Protein AF-A0A7C3DLP9-F1 (afdb_monomer_lite)

pLDDT: mean 93.8, std 6.19, range [64.06, 98.56]

Structure (mmCIF, N/CA/C/O backbone):
data_AF-A0A7C3DLP9-F1
#
_entry.id   AF-A0A7C3DLP9-F1
#
loop_
_atom_site.group_PDB
_atom_site.id
_atom_site.type_symbol
_atom_site.label_atom_id
_atom_site.label_alt_id
_atom_site.label_comp_id
_atom_site.label_asym_id
_atom_site.label_entity_id
_atom_site.label_seq_id
_atom_site.pdbx_PDB_ins_code
_atom_site.Cartn_x
_atom_site.Cartn_y
_atom_site.Cartn_z
_atom_site.occupancy
_atom_site.B_iso_or_equiv
_atom_site.auth_seq_id
_atom_site.auth_comp_id
_atom_site.auth_asym_id
_atom_site.auth_atom_id
_atom_site.pdbx_PDB_model_num
ATOM 1 N N . MET A 1 1 ? 25.463 -1.161 12.965 1.00 77.38 1 MET A N 1
ATOM 2 C CA . MET A 1 1 ? 24.324 -1.311 12.052 1.00 77.38 1 MET A CA 1
ATOM 3 C C . MET A 1 1 ? 23.320 -0.230 12.398 1.00 77.38 1 MET A C 1
ATOM 5 O O . MET A 1 1 ? 22.787 -0.233 13.501 1.00 77.38 1 MET A O 1
ATOM 9 N N . GLN A 1 2 ? 23.196 0.768 11.535 1.00 90.88 2 GLN A N 1
ATOM 10 C CA . GLN A 1 2 ? 22.247 1.860 11.647 1.00 90.88 2 GLN A CA 1
ATOM 11 C C . GLN A 1 2 ? 20.991 1.483 10.857 1.00 90.88 2 GLN A C 1
ATOM 13 O O . GLN A 1 2 ? 21.055 1.265 9.649 1.00 90.88 2 GLN A O 1
ATOM 18 N N . THR A 1 3 ? 19.850 1.430 11.539 1.00 94.19 3 THR A N 1
ATOM 19 C CA . THR A 1 3 ? 18.547 1.177 10.916 1.00 94.19 3 THR A CA 1
ATOM 20 C C . THR A 1 3 ? 17.778 2.484 10.794 1.00 94.19 3 THR A C 1
ATOM 22 O O . THR A 1 3 ? 17.736 3.275 11.739 1.00 94.19 3 THR A O 1
ATOM 25 N N . LYS A 1 4 ? 17.126 2.703 9.651 1.00 92.75 4 LYS A N 1
ATOM 26 C CA . LYS A 1 4 ? 16.128 3.764 9.482 1.00 92.75 4 LYS A CA 1
ATOM 27 C C . LYS A 1 4 ? 14.860 3.211 8.849 1.00 92.75 4 LYS A C 1
ATOM 29 O O . LYS A 1 4 ? 14.936 2.486 7.861 1.00 92.75 4 LYS A O 1
ATOM 34 N N . ALA A 1 5 ? 13.709 3.589 9.393 1.00 91.81 5 ALA A N 1
ATOM 35 C CA . ALA A 1 5 ? 12.445 3.458 8.683 1.00 91.81 5 ALA A CA 1
ATOM 36 C C . ALA A 1 5 ? 12.360 4.549 7.609 1.00 91.81 5 ALA A C 1
ATOM 38 O O . ALA A 1 5 ? 12.780 5.686 7.838 1.00 91.81 5 ALA A O 1
ATOM 39 N N . PHE A 1 6 ? 11.822 4.208 6.448 1.00 90.62 6 PHE A N 1
ATOM 40 C CA . PHE A 1 6 ? 11.417 5.175 5.442 1.00 90.62 6 PHE A CA 1
ATOM 41 C C . PHE A 1 6 ? 10.085 4.751 4.836 1.00 90.62 6 PHE A C 1
ATOM 43 O O . PHE A 1 6 ? 9.719 3.573 4.837 1.00 90.62 6 PHE A O 1
ATOM 50 N N . PHE A 1 7 ? 9.366 5.738 4.324 1.00 93.69 7 PHE A N 1
ATOM 51 C CA . PHE A 1 7 ? 8.015 5.569 3.822 1.00 93.69 7 PHE A CA 1
ATOM 52 C C . PHE A 1 7 ? 7.933 6.062 2.390 1.00 93.69 7 PHE A C 1
ATOM 54 O O . PHE A 1 7 ? 8.672 6.962 1.988 1.00 93.69 7 PHE A O 1
ATOM 61 N N . LEU A 1 8 ? 7.048 5.443 1.621 1.00 94.25 8 LEU A N 1
ATOM 62 C CA . LEU A 1 8 ? 6.819 5.778 0.223 1.00 94.25 8 LEU A CA 1
ATOM 63 C C . LEU A 1 8 ? 5.331 6.045 0.052 1.00 94.25 8 LEU A C 1
ATOM 65 O O . LEU A 1 8 ? 4.538 5.131 0.254 1.00 94.25 8 LEU A O 1
ATOM 69 N N . GLN A 1 9 ? 4.969 7.270 -0.313 1.00 94.44 9 GLN A N 1
ATOM 70 C CA . GLN A 1 9 ? 3.619 7.613 -0.751 1.00 94.44 9 GLN A CA 1
ATOM 71 C C . GLN A 1 9 ? 3.590 7.625 -2.278 1.00 94.44 9 GLN A C 1
ATOM 73 O O . GLN A 1 9 ? 4.428 8.258 -2.927 1.00 94.44 9 GLN A O 1
ATOM 78 N N . ALA A 1 10 ? 2.635 6.910 -2.855 1.00 95.94 10 ALA A N 1
ATOM 79 C CA . ALA A 1 10 ? 2.400 6.903 -4.287 1.00 95.94 10 ALA A CA 1
ATOM 80 C C . ALA A 1 10 ? 1.763 8.234 -4.719 1.00 95.94 10 ALA A C 1
ATOM 82 O O . ALA A 1 10 ? 0.624 8.504 -4.371 1.00 95.94 10 ALA A O 1
ATOM 83 N N . LEU A 1 11 ? 2.460 9.062 -5.503 1.00 95.38 11 LEU A N 1
ATOM 84 C CA . LEU A 1 11 ? 1.856 10.275 -6.093 1.00 95.38 11 LEU A CA 1
ATOM 85 C C . LEU A 1 11 ? 1.075 9.976 -7.383 1.00 95.38 11 LEU A C 1
ATOM 87 O O . LEU A 1 11 ? 0.228 10.750 -7.817 1.00 95.38 11 LEU A O 1
ATOM 91 N N . THR A 1 12 ? 1.390 8.852 -8.017 1.00 97.56 12 THR A N 1
ATOM 92 C CA . THR A 1 12 ? 0.718 8.309 -9.199 1.00 97.56 12 THR A CA 1
ATOM 93 C C . THR A 1 12 ? 0.523 6.811 -8.994 1.00 97.56 12 THR A C 1
ATOM 95 O O . THR A 1 12 ? 1.253 6.237 -8.179 1.00 97.56 12 THR A O 1
ATOM 98 N N . PRO A 1 13 ? -0.369 6.150 -9.751 1.00 97.75 13 PRO A N 1
ATOM 99 C CA . PRO A 1 13 ? -0.493 4.698 -9.698 1.00 97.75 13 PRO A CA 1
ATOM 100 C C . PRO A 1 13 ? 0.859 4.000 -9.911 1.00 97.75 13 PRO A C 1
ATOM 102 O O . PRO A 1 13 ? 1.665 4.431 -10.744 1.00 97.75 13 PRO A O 1
ATOM 105 N N . VAL A 1 14 ? 1.125 2.941 -9.142 1.00 97.75 14 VAL A N 1
ATOM 106 C CA . VAL A 1 14 ? 2.415 2.231 -9.123 1.00 97.75 14 VAL A CA 1
ATOM 107 C C . VAL A 1 14 ? 2.221 0.775 -9.528 1.00 97.75 14 VAL A C 1
ATOM 109 O O . VAL A 1 14 ? 1.473 0.041 -8.888 1.00 97.75 14 VAL A O 1
ATOM 112 N N . HIS A 1 15 ? 2.954 0.329 -10.550 1.00 97.31 15 HIS A N 1
ATOM 113 C CA . HIS A 1 15 ? 2.974 -1.066 -10.997 1.00 97.31 15 HIS A CA 1
ATOM 114 C C . HIS A 1 15 ? 4.327 -1.736 -10.675 1.00 97.31 15 HIS A C 1
ATOM 116 O O . HIS A 1 15 ? 5.249 -1.702 -11.497 1.00 97.31 15 HIS A O 1
ATOM 122 N N . PRO A 1 16 ? 4.502 -2.349 -9.486 1.00 94.56 16 PRO A N 1
ATOM 123 C CA . PRO A 1 16 ? 5.647 -3.213 -9.215 1.00 94.56 16 PRO A CA 1
ATOM 124 C C . PRO A 1 16 ? 5.410 -4.590 -9.856 1.00 94.56 16 PRO A C 1
ATOM 126 O O . PRO A 1 16 ? 4.947 -5.516 -9.198 1.00 94.56 16 PRO A O 1
ATOM 129 N N . GLY A 1 17 ? 5.685 -4.720 -11.154 1.00 88.00 17 GLY A N 1
ATOM 130 C CA . GLY A 1 17 ? 5.374 -5.934 -11.915 1.00 88.00 17 GLY A CA 1
ATOM 131 C C . GLY A 1 17 ? 6.154 -7.180 -11.475 1.00 88.00 17 GLY A C 1
ATOM 132 O O . GLY A 1 17 ? 7.329 -7.104 -11.111 1.00 88.00 17 GLY A O 1
ATOM 133 N N . THR A 1 18 ? 5.511 -8.349 -11.564 1.00 83.56 18 THR A N 1
ATOM 134 C CA . THR A 1 18 ? 6.125 -9.673 -11.299 1.00 83.56 18 THR A CA 1
ATOM 135 C C . THR A 1 18 ? 6.309 -10.530 -12.556 1.00 83.56 18 THR A C 1
ATOM 137 O O . THR A 1 18 ? 6.679 -11.700 -12.472 1.00 83.56 18 THR A O 1
ATOM 140 N N . GLY A 1 19 ? 6.106 -9.933 -13.732 1.00 81.12 19 GLY A N 1
ATOM 141 C CA . GLY A 1 19 ? 6.045 -10.632 -15.014 1.00 81.12 19 GLY A CA 1
ATOM 142 C C . GLY A 1 19 ? 4.607 -10.949 -15.428 1.00 81.12 19 GLY A C 1
ATOM 143 O O . GLY A 1 19 ? 3.653 -10.525 -14.780 1.00 81.12 19 GLY A O 1
ATOM 144 N N . GLN A 1 20 ? 4.460 -11.668 -16.541 1.00 74.56 20 GLN A N 1
ATOM 145 C CA . GLN A 1 20 ? 3.154 -12.080 -17.054 1.00 74.56 20 GLN A CA 1
ATOM 146 C C . GLN A 1 20 ? 2.685 -13.373 -16.395 1.00 74.56 20 GLN A C 1
ATOM 148 O O . GLN A 1 20 ? 3.439 -14.346 -16.323 1.00 74.56 20 GLN A O 1
ATOM 153 N N . VAL A 1 21 ? 1.419 -13.410 -15.979 1.00 76.88 21 VAL A N 1
ATOM 154 C CA . VAL A 1 21 ? 0.814 -14.607 -15.382 1.00 76.88 21 VAL A CA 1
ATOM 155 C C . VAL A 1 21 ? -0.154 -15.245 -16.371 1.00 76.88 21 VAL A C 1
ATOM 157 O O . VAL A 1 21 ? -1.208 -14.702 -16.683 1.00 76.88 21 VAL A O 1
ATOM 160 N N . SER A 1 22 ? 0.192 -16.439 -16.856 1.00 64.94 22 SER A N 1
ATOM 161 C CA . SER A 1 22 ? -0.698 -17.221 -17.721 1.00 64.94 22 SER A CA 1
ATOM 162 C C . SER A 1 22 ? -1.881 -17.777 -16.922 1.00 64.94 22 SER A C 1
ATOM 164 O O . SER A 1 22 ? -1.681 -18.415 -15.892 1.00 64.94 22 SER A O 1
ATOM 166 N N . GLY A 1 23 ? -3.107 -17.571 -17.412 1.00 68.25 23 GLY A N 1
ATOM 167 C CA . GLY A 1 23 ? -4.334 -18.094 -16.790 1.00 68.25 23 GLY A CA 1
ATOM 168 C C . GLY A 1 23 ? -4.952 -17.201 -15.709 1.00 68.25 23 GLY A C 1
ATOM 169 O O . GLY A 1 23 ? -5.978 -17.569 -15.142 1.00 68.25 23 GLY A O 1
ATOM 170 N N . SER A 1 24 ? -4.362 -16.033 -15.445 1.00 81.44 24 SER A N 1
ATOM 171 C CA . SER A 1 24 ? -4.995 -14.953 -14.684 1.00 81.44 24 SER A CA 1
ATOM 172 C C . SER A 1 24 ? -5.902 -14.121 -15.601 1.00 81.44 24 SER A C 1
ATOM 174 O O . SER A 1 24 ? -5.663 -14.039 -16.803 1.00 81.44 24 SER A O 1
ATOM 176 N N . VAL A 1 25 ? -6.935 -13.488 -15.036 1.00 85.50 25 VAL A N 1
ATOM 177 C CA . VAL A 1 25 ? -7.742 -12.472 -15.746 1.00 85.50 25 VAL A CA 1
ATOM 178 C C . VAL A 1 25 ? -6.936 -11.181 -15.956 1.00 85.50 25 VAL A C 1
ATOM 180 O O . VAL A 1 25 ? -7.205 -10.419 -16.877 1.00 85.50 25 VAL A O 1
ATOM 183 N N . ILE A 1 26 ? -5.934 -10.952 -15.105 1.00 91.19 26 ILE A N 1
ATOM 184 C CA . ILE A 1 26 ? -5.000 -9.830 -15.176 1.00 91.19 26 ILE A CA 1
ATOM 185 C C . ILE A 1 26 ? -3.677 -10.343 -15.749 1.00 91.19 26 ILE A C 1
ATOM 187 O O . ILE A 1 26 ? -3.019 -11.169 -15.110 1.00 91.19 26 ILE A O 1
ATOM 191 N N . ASP A 1 27 ? -3.282 -9.836 -16.918 1.00 94.19 27 ASP A N 1
ATOM 192 C CA . ASP A 1 27 ? -2.050 -10.242 -17.604 1.00 94.19 27 ASP A CA 1
ATOM 193 C C . ASP A 1 27 ? -0.793 -9.794 -16.848 1.00 94.19 27 ASP A C 1
ATOM 195 O O . ASP A 1 27 ? 0.177 -10.549 -16.747 1.00 94.19 27 ASP A O 1
ATOM 199 N N . LEU A 1 28 ? -0.815 -8.565 -16.319 1.00 95.75 28 LEU A N 1
ATOM 200 C CA . LEU A 1 28 ? 0.285 -7.932 -15.590 1.00 95.75 28 LEU A CA 1
ATOM 201 C C . LEU A 1 28 ? -0.168 -7.546 -14.170 1.00 95.75 28 LEU A C 1
ATOM 203 O O . LEU A 1 28 ? -0.586 -6.405 -13.955 1.00 95.75 28 LEU A O 1
ATOM 207 N N . PRO A 1 29 ? -0.119 -8.476 -13.199 1.00 95.50 29 PRO A N 1
ATOM 208 C CA . PRO A 1 29 ? -0.456 -8.182 -11.811 1.00 95.50 29 PRO A CA 1
ATOM 209 C C . PRO A 1 29 ? 0.685 -7.463 -11.081 1.00 95.50 29 PRO A C 1
ATOM 211 O O . PRO A 1 29 ? 1.865 -7.586 -11.441 1.00 95.50 29 PRO A O 1
ATOM 214 N N . VAL A 1 30 ? 0.342 -6.753 -10.007 1.00 96.75 30 VAL A N 1
ATOM 215 C CA . VAL A 1 30 ? 1.347 -6.172 -9.105 1.00 96.75 30 VAL A CA 1
ATOM 216 C C . VAL A 1 30 ? 1.964 -7.244 -8.204 1.00 96.75 30 VAL A C 1
ATOM 218 O O . VAL A 1 30 ? 1.400 -8.319 -7.990 1.00 96.75 30 VAL A O 1
ATOM 221 N N . ALA A 1 31 ? 3.138 -6.960 -7.644 1.00 96.94 31 ALA A N 1
ATOM 222 C CA . ALA A 1 31 ? 3.775 -7.815 -6.654 1.00 96.94 31 ALA A CA 1
ATOM 223 C C . ALA A 1 31 ? 2.946 -7.910 -5.370 1.00 96.94 31 ALA A C 1
ATOM 225 O O . ALA A 1 31 ? 2.502 -6.900 -4.822 1.00 96.94 31 ALA A O 1
ATOM 226 N N . ARG A 1 32 ? 2.770 -9.139 -4.874 1.00 96.19 32 ARG A N 1
ATOM 227 C CA . ARG A 1 32 ? 1.958 -9.458 -3.695 1.00 96.19 32 ARG A CA 1
ATOM 228 C C . ARG A 1 32 ? 2.685 -10.413 -2.757 1.00 96.19 32 ARG A C 1
ATOM 230 O O . ARG A 1 32 ? 3.459 -11.266 -3.189 1.00 96.19 32 ARG A O 1
ATOM 237 N N . GLU A 1 33 ? 2.419 -10.280 -1.463 1.00 95.19 33 GLU A N 1
ATOM 238 C CA . GLU A 1 33 ? 2.910 -11.200 -0.445 1.00 95.19 33 GLU A CA 1
ATOM 239 C C . GLU A 1 33 ? 2.178 -12.535 -0.590 1.00 95.19 33 GLU A C 1
ATOM 241 O O . GLU A 1 33 ? 0.951 -12.576 -0.543 1.00 95.19 33 GLU A O 1
ATOM 246 N N . ALA A 1 34 ? 2.910 -13.644 -0.697 1.00 93.12 34 ALA A N 1
ATOM 247 C CA . ALA A 1 34 ? 2.294 -14.952 -0.938 1.00 93.12 34 ALA A CA 1
ATOM 248 C C . ALA A 1 34 ? 1.294 -15.382 0.155 1.00 93.12 34 ALA A C 1
ATOM 250 O O . ALA A 1 34 ? 0.308 -16.046 -0.143 1.00 93.12 34 ALA A O 1
ATOM 251 N N . ALA A 1 35 ? 1.545 -15.020 1.418 1.00 93.94 35 ALA A N 1
ATOM 252 C CA . ALA A 1 35 ? 0.728 -15.466 2.547 1.00 93.94 35 ALA A CA 1
ATOM 253 C C . ALA A 1 35 ? -0.551 -14.638 2.761 1.00 93.94 35 ALA A C 1
ATOM 255 O O . ALA A 1 35 ? -1.536 -15.167 3.265 1.00 93.94 35 ALA A O 1
ATOM 256 N N . THR A 1 36 ? -0.526 -13.344 2.431 1.00 96.00 36 THR A N 1
ATOM 257 C CA . THR A 1 36 ? -1.622 -12.400 2.726 1.00 96.00 36 THR A CA 1
ATOM 258 C C . THR A 1 36 ? -2.333 -11.910 1.469 1.00 96.00 36 THR A C 1
ATOM 260 O O . THR A 1 36 ? -3.451 -11.416 1.553 1.00 96.00 36 THR A O 1
ATOM 263 N N . GLY A 1 37 ? -1.680 -12.003 0.309 1.00 95.81 37 GLY A N 1
ATOM 264 C CA . GLY A 1 37 ? -2.122 -11.369 -0.927 1.00 95.81 37 GLY A CA 1
ATOM 265 C C . GLY A 1 37 ? -1.932 -9.850 -0.944 1.00 95.81 37 GLY A C 1
ATOM 266 O O . GLY A 1 37 ? -2.297 -9.223 -1.936 1.00 95.81 37 GLY A O 1
ATOM 267 N N . PHE A 1 38 ? -1.369 -9.236 0.104 1.00 98.06 38 PHE A N 1
ATOM 268 C CA . PHE A 1 38 ? -1.220 -7.780 0.172 1.00 98.06 38 PHE A CA 1
ATOM 269 C C . PHE A 1 38 ? -0.189 -7.303 -0.852 1.00 98.06 38 PHE A C 1
ATOM 271 O O . PHE A 1 38 ? 0.866 -7.935 -0.982 1.00 98.06 38 PHE A O 1
ATOM 278 N N . PRO A 1 39 ? -0.460 -6.208 -1.581 1.00 97.75 39 PRO A N 1
ATOM 279 C CA . PRO A 1 39 ? 0.504 -5.671 -2.521 1.00 97.75 39 PRO A CA 1
ATOM 280 C C . PRO A 1 39 ? 1.745 -5.146 -1.784 1.00 97.75 39 PRO A C 1
ATOM 282 O O . PRO A 1 39 ? 1.664 -4.629 -0.666 1.00 97.75 39 PRO A O 1
ATOM 285 N N . LEU A 1 40 ? 2.909 -5.280 -2.412 1.00 97.44 40 LEU A N 1
ATOM 286 C CA . LEU A 1 40 ? 4.178 -4.768 -1.898 1.00 97.44 40 LEU A CA 1
ATOM 287 C C . LEU A 1 40 ? 5.050 -4.240 -3.036 1.00 97.44 40 LEU A C 1
ATOM 289 O O . LEU A 1 40 ? 4.817 -4.537 -4.207 1.00 97.44 40 LEU A O 1
ATOM 293 N N . ILE A 1 41 ? 6.115 -3.527 -2.683 1.00 98.06 41 ILE A N 1
ATOM 294 C CA . ILE A 1 41 ? 7.214 -3.252 -3.610 1.00 98.06 41 ILE A CA 1
ATOM 295 C C . ILE A 1 41 ? 8.432 -4.053 -3.137 1.00 98.06 41 ILE A C 1
ATOM 297 O O . ILE A 1 41 ? 8.925 -3.800 -2.032 1.00 98.06 41 ILE A O 1
ATOM 301 N N . PRO A 1 42 ? 8.931 -5.016 -3.936 1.00 97.38 42 PRO A N 1
ATOM 302 C CA . PRO A 1 42 ? 10.091 -5.810 -3.554 1.00 97.38 42 PRO A CA 1
ATOM 303 C C . PRO A 1 42 ? 11.319 -4.942 -3.268 1.00 97.38 42 PRO A C 1
ATOM 305 O O . PRO A 1 42 ? 11.605 -3.981 -3.990 1.00 97.38 42 PRO A O 1
ATOM 308 N N . ALA A 1 43 ? 12.096 -5.323 -2.258 1.00 96.56 43 ALA A N 1
ATOM 309 C CA . ALA A 1 43 ? 13.335 -4.654 -1.876 1.00 96.56 43 ALA A CA 1
ATOM 310 C C . ALA A 1 43 ? 14.327 -4.586 -3.041 1.00 96.56 43 ALA A C 1
ATOM 312 O O . ALA A 1 43 ? 15.044 -3.601 -3.200 1.00 96.56 43 ALA A O 1
ATOM 313 N N . SER A 1 44 ? 14.356 -5.628 -3.877 1.00 95.12 44 SER A N 1
ATOM 314 C CA . SER A 1 44 ? 15.172 -5.684 -5.090 1.00 95.12 44 SER A CA 1
ATOM 315 C C . SER A 1 44 ? 14.764 -4.617 -6.105 1.00 95.12 44 SER A C 1
ATOM 317 O O . SER A 1 44 ? 15.644 -3.962 -6.662 1.00 95.12 44 SER A O 1
ATOM 319 N N . SER A 1 45 ? 13.462 -4.382 -6.295 1.00 95.88 45 SER A N 1
ATOM 320 C CA . SER A 1 45 ? 12.946 -3.319 -7.162 1.00 95.88 45 SER A CA 1
ATOM 321 C C . SER A 1 45 ? 13.330 -1.939 -6.628 1.00 95.88 45 SER A C 1
ATOM 323 O O . SER A 1 45 ? 13.877 -1.129 -7.374 1.00 95.88 45 SER A O 1
ATOM 325 N N . LEU A 1 46 ? 13.145 -1.691 -5.325 1.00 95.38 46 LEU A N 1
ATOM 326 C CA . LEU A 1 46 ? 13.575 -0.438 -4.690 1.00 95.38 46 LEU A CA 1
ATOM 327 C C . LEU A 1 46 ? 15.082 -0.224 -4.814 1.00 95.38 46 LEU A C 1
ATOM 329 O O . LEU A 1 46 ? 15.535 0.851 -5.202 1.00 95.38 46 LEU A O 1
ATOM 333 N N . LYS A 1 47 ? 15.870 -1.258 -4.509 1.00 95.12 47 LYS A N 1
ATOM 334 C CA . LYS A 1 47 ? 17.330 -1.210 -4.595 1.00 95.12 47 LYS A CA 1
ATOM 335 C C . LYS A 1 47 ? 17.788 -0.957 -6.029 1.00 95.12 47 LYS A C 1
ATOM 337 O O . LYS A 1 47 ? 18.734 -0.199 -6.220 1.00 95.12 47 LYS A O 1
ATOM 342 N N . GLY A 1 48 ? 17.113 -1.553 -7.012 1.00 94.75 48 GLY A N 1
ATOM 343 C CA . GLY A 1 48 ? 17.347 -1.334 -8.436 1.00 94.75 48 GLY A CA 1
ATOM 344 C C . GLY A 1 48 ? 17.103 0.118 -8.840 1.00 94.75 48 GLY A C 1
ATOM 345 O O . GLY A 1 48 ? 18.014 0.745 -9.366 1.00 94.75 48 GLY A O 1
ATOM 346 N N . VAL A 1 49 ? 15.932 0.674 -8.509 1.00 94.94 49 VAL A N 1
ATOM 347 C CA . VAL A 1 49 ? 15.584 2.080 -8.796 1.00 94.94 49 VAL A CA 1
ATOM 348 C C . VAL A 1 49 ? 16.533 3.049 -8.105 1.00 94.94 49 VAL A C 1
ATOM 350 O O . VAL A 1 49 ? 16.976 4.017 -8.713 1.00 94.94 49 VAL A O 1
ATOM 353 N N . LEU A 1 50 ? 16.889 2.789 -6.844 1.00 93.94 50 LEU A N 1
ATOM 354 C CA . LEU A 1 50 ? 17.887 3.601 -6.164 1.00 93.94 50 LEU A CA 1
ATOM 355 C C . LEU A 1 50 ? 19.214 3.500 -6.921 1.00 93.94 50 LEU A C 1
ATOM 357 O O . LEU A 1 50 ? 19.765 4.524 -7.306 1.00 93.94 50 LEU A O 1
ATOM 361 N N . ARG A 1 51 ? 19.740 2.305 -7.173 1.00 95.31 51 ARG A N 1
ATOM 362 C CA . ARG A 1 51 ? 21.032 2.139 -7.848 1.00 95.31 51 ARG A CA 1
ATOM 363 C C . ARG A 1 51 ? 21.072 2.719 -9.268 1.00 95.31 51 ARG A C 1
ATOM 365 O O . ARG A 1 51 ? 22.160 3.087 -9.702 1.00 95.31 51 ARG A O 1
ATOM 372 N N . ASP A 1 52 ? 19.950 2.765 -9.978 1.00 95.06 52 ASP A N 1
ATOM 373 C CA . ASP A 1 52 ? 19.901 3.028 -11.417 1.00 95.06 52 ASP A CA 1
ATOM 374 C C . ASP A 1 52 ? 20.731 4.249 -11.855 1.00 95.06 52 ASP A C 1
ATOM 376 O O . ASP A 1 52 ? 20.785 5.281 -11.183 1.00 95.06 52 ASP A O 1
ATOM 380 N N . GLY A 1 53 ? 21.453 4.095 -12.966 1.00 90.94 53 GLY A N 1
ATOM 381 C CA . GLY A 1 53 ? 22.384 5.103 -13.482 1.00 90.94 53 GLY A CA 1
ATOM 382 C C . GLY A 1 53 ? 23.670 5.328 -12.665 1.00 90.94 53 GLY A C 1
ATOM 383 O O . GLY A 1 53 ? 24.480 6.167 -13.061 1.00 90.94 53 GLY A O 1
ATOM 384 N N . ARG A 1 54 ? 23.903 4.602 -11.556 1.00 92.25 54 ARG A N 1
ATOM 385 C CA . ARG A 1 54 ? 25.083 4.765 -10.679 1.00 92.25 54 ARG A CA 1
ATOM 386 C C . ARG A 1 54 ? 26.007 3.544 -10.724 1.00 92.25 54 ARG A C 1
ATOM 388 O O . ARG A 1 54 ? 25.633 2.450 -10.300 1.00 92.25 54 ARG A O 1
ATOM 395 N N . ALA A 1 55 ? 27.234 3.741 -11.208 1.00 89.12 55 ALA A N 1
ATOM 396 C CA . ALA A 1 55 ? 28.238 2.678 -11.359 1.00 89.12 55 ALA A CA 1
ATOM 397 C C . ALA A 1 55 ? 29.604 3.004 -10.724 1.00 89.12 55 ALA A C 1
ATOM 399 O O . ALA A 1 55 ? 30.543 2.221 -10.861 1.00 89.12 55 ALA A O 1
ATOM 400 N N . ASP A 1 56 ? 29.724 4.147 -10.044 1.00 93.94 56 ASP A N 1
ATOM 401 C CA . ASP A 1 56 ? 30.953 4.539 -9.354 1.00 93.94 56 ASP A CA 1
ATOM 402 C C . ASP A 1 56 ? 31.258 3.651 -8.128 1.00 93.94 56 ASP A C 1
ATOM 404 O O . ASP A 1 56 ? 30.430 2.861 -7.661 1.00 93.94 56 ASP A O 1
ATOM 408 N N . GLU A 1 57 ? 32.479 3.769 -7.599 1.00 93.62 57 GLU A N 1
ATOM 409 C CA . GLU A 1 57 ? 32.926 2.988 -6.439 1.00 93.62 57 GLU A CA 1
ATOM 410 C C . GLU A 1 57 ? 32.053 3.211 -5.196 1.00 93.62 57 GLU A C 1
ATOM 412 O O . GLU A 1 57 ? 31.816 2.270 -4.436 1.00 93.62 57 GLU A O 1
ATOM 417 N N . ALA A 1 58 ? 31.521 4.422 -4.997 1.00 94.25 58 ALA A N 1
ATOM 418 C CA . ALA A 1 58 ? 30.651 4.715 -3.863 1.00 94.25 58 ALA A CA 1
ATOM 419 C C . ALA A 1 58 ? 29.307 3.979 -3.991 1.00 94.25 58 ALA A C 1
ATOM 421 O O . ALA A 1 58 ? 28.826 3.387 -3.023 1.00 94.25 58 ALA A O 1
ATOM 422 N N . ALA A 1 59 ? 28.726 3.940 -5.190 1.00 94.25 59 ALA A N 1
ATOM 423 C CA . ALA A 1 59 ? 27.526 3.168 -5.483 1.00 94.25 59 ALA A CA 1
ATOM 424 C C . ALA A 1 59 ? 27.769 1.662 -5.319 1.00 94.25 59 ALA A C 1
ATOM 426 O O . ALA A 1 59 ? 26.938 0.974 -4.727 1.00 94.25 59 ALA A O 1
ATOM 427 N N . ASN A 1 60 ? 28.914 1.144 -5.772 1.00 94.69 60 ASN A N 1
ATOM 428 C CA . ASN A 1 60 ? 29.269 -0.266 -5.583 1.00 94.69 60 ASN A CA 1
ATOM 429 C C . ASN A 1 60 ? 29.436 -0.629 -4.105 1.00 94.69 60 ASN A C 1
ATOM 431 O O . ASN A 1 60 ? 29.001 -1.700 -3.692 1.00 94.69 60 ASN A O 1
ATOM 435 N N . LYS A 1 61 ? 29.980 0.275 -3.287 1.00 95.44 61 LYS A N 1
ATOM 436 C CA . LYS A 1 61 ? 30.068 0.086 -1.836 1.00 95.44 61 LYS A CA 1
ATOM 437 C C . LYS A 1 61 ? 28.683 -0.003 -1.182 1.00 95.44 61 LYS A C 1
ATOM 439 O O . LYS A 1 61 ? 28.427 -0.910 -0.396 1.00 95.44 61 LYS A O 1
ATOM 444 N N . VAL A 1 62 ? 27.761 0.887 -1.553 1.00 95.62 62 VAL A N 1
ATOM 445 C CA . VAL A 1 62 ? 26.399 0.914 -0.988 1.00 95.62 62 VAL A CA 1
ATOM 446 C C . VAL A 1 62 ? 25.550 -0.257 -1.494 1.00 95.62 62 VAL A C 1
ATOM 448 O O . VAL A 1 62 ? 24.936 -0.972 -0.707 1.00 95.62 62 VAL A O 1
ATOM 451 N N . PHE A 1 63 ? 25.495 -0.484 -2.807 1.00 95.56 63 PHE A N 1
ATOM 452 C CA . PHE A 1 63 ? 24.552 -1.424 -3.423 1.00 95.56 63 PHE A CA 1
ATOM 453 C C . PHE A 1 63 ? 25.142 -2.810 -3.712 1.00 95.56 63 PHE A C 1
ATOM 455 O O . PHE A 1 63 ? 24.374 -3.761 -3.877 1.00 95.56 63 PHE A O 1
ATOM 462 N N . GLY A 1 64 ? 26.468 -2.938 -3.728 1.00 94.62 64 GLY A N 1
ATOM 463 C CA . GLY A 1 64 ? 27.217 -4.145 -4.079 1.00 94.62 64 GLY A CA 1
ATOM 464 C C . GLY A 1 64 ? 27.749 -4.117 -5.512 1.00 94.62 64 GLY A C 1
ATOM 465 O O . GLY A 1 64 ? 27.355 -3.287 -6.331 1.00 94.62 64 GLY A O 1
ATOM 466 N N . SER A 1 65 ? 28.615 -5.057 -5.852 1.00 92.62 65 SER A N 1
ATOM 467 C CA . SER A 1 65 ? 29.089 -5.338 -7.210 1.00 92.62 65 SER A CA 1
ATOM 468 C C . SER A 1 65 ? 29.062 -6.853 -7.450 1.00 92.62 65 SER A C 1
ATOM 470 O O . SER A 1 65 ? 28.572 -7.606 -6.611 1.00 92.62 65 SER A O 1
ATOM 472 N N . LEU A 1 66 ? 29.579 -7.317 -8.591 1.00 89.94 66 LEU A N 1
ATOM 473 C CA . LEU A 1 66 ? 29.762 -8.756 -8.823 1.00 89.94 66 LEU A CA 1
ATOM 474 C C . LEU A 1 66 ? 30.799 -9.380 -7.873 1.00 89.94 66 LEU A C 1
ATOM 476 O O . LEU A 1 66 ? 30.767 -10.584 -7.646 1.00 89.94 66 LEU A O 1
ATOM 480 N N . GLU A 1 67 ? 31.701 -8.566 -7.322 1.00 92.56 67 GLU A N 1
ATOM 481 C CA . GLU A 1 67 ? 32.832 -9.015 -6.503 1.00 92.56 67 GLU A CA 1
ATOM 482 C C . GLU A 1 67 ? 32.668 -8.663 -5.017 1.00 92.56 67 GLU A C 1
ATOM 484 O O . GLU A 1 67 ? 33.361 -9.227 -4.172 1.00 92.56 67 GLU A O 1
ATOM 489 N N . GLN A 1 68 ? 31.749 -7.751 -4.675 1.00 90.94 68 GLN A N 1
ATOM 490 C CA . GLN A 1 68 ? 31.589 -7.234 -3.316 1.00 90.94 68 GLN A CA 1
ATOM 491 C C . GLN A 1 68 ? 30.119 -7.140 -2.891 1.00 90.94 68 GLN A C 1
ATOM 493 O O . GLN A 1 68 ? 29.264 -6.642 -3.623 1.00 90.94 68 GLN A O 1
ATOM 49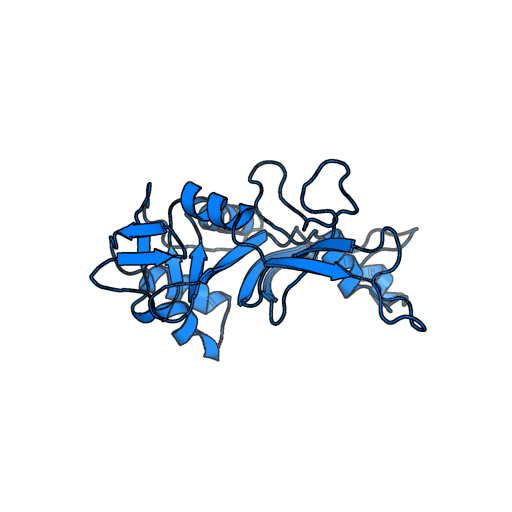8 N N . MET A 1 69 ? 29.830 -7.547 -1.654 1.00 92.75 69 MET A N 1
ATOM 499 C CA . MET A 1 69 ? 28.532 -7.315 -1.019 1.00 92.75 69 MET A CA 1
ATOM 500 C C . MET A 1 69 ? 28.321 -5.819 -0.735 1.00 92.75 69 MET A C 1
ATOM 502 O O . MET A 1 69 ? 29.239 -5.127 -0.298 1.00 92.75 69 MET A O 1
ATOM 506 N N . GLY A 1 70 ? 27.108 -5.323 -0.981 1.00 94.44 70 GLY A N 1
ATOM 507 C CA . GLY A 1 70 ? 26.740 -3.946 -0.649 1.00 94.44 70 GLY A CA 1
ATOM 508 C C . GLY A 1 70 ? 26.464 -3.763 0.839 1.00 94.44 70 GLY A C 1
ATOM 509 O O . GLY A 1 70 ? 25.910 -4.657 1.473 1.00 94.44 70 GLY A O 1
ATOM 510 N N . GLU A 1 71 ? 26.796 -2.589 1.367 1.00 95.94 71 GLU A N 1
ATOM 511 C CA . GLU A 1 71 ? 26.545 -2.219 2.766 1.00 95.94 71 GLU A CA 1
ATOM 512 C C . GLU A 1 71 ? 25.051 -1.995 3.056 1.00 95.94 71 GLU A C 1
ATOM 514 O O . GLU A 1 71 ? 24.594 -2.245 4.167 1.00 95.94 71 GLU A O 1
ATOM 519 N N . LEU A 1 72 ? 24.264 -1.583 2.054 1.00 95.56 72 LEU A N 1
ATOM 520 C CA . LEU A 1 72 ? 22.833 -1.333 2.207 1.00 95.56 72 LEU A CA 1
ATOM 521 C C . LEU A 1 72 ? 21.998 -2.598 1.977 1.00 95.56 72 LEU A C 1
ATOM 523 O O . LEU A 1 72 ? 21.941 -3.159 0.869 1.00 95.56 72 LEU A O 1
ATOM 527 N N . THR A 1 73 ? 21.244 -2.953 3.011 1.00 95.56 73 THR A N 1
ATOM 528 C CA . THR A 1 73 ? 20.133 -3.904 2.955 1.00 95.56 73 THR A CA 1
ATOM 529 C C . THR A 1 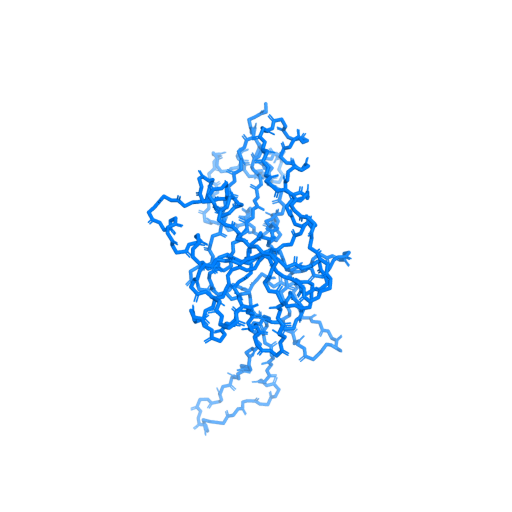73 ? 18.812 -3.156 3.102 1.00 95.56 73 THR A C 1
ATOM 531 O O . THR A 1 73 ? 18.669 -2.293 3.965 1.00 95.56 73 THR A O 1
ATOM 534 N N . LEU A 1 74 ? 17.842 -3.482 2.250 1.00 96.50 74 LEU A N 1
ATOM 535 C CA . LEU A 1 74 ? 16.477 -2.967 2.324 1.00 96.50 74 LEU A CA 1
ATOM 536 C C . LEU A 1 74 ? 15.538 -4.128 2.636 1.00 96.50 74 LEU A C 1
ATOM 538 O O . LEU A 1 74 ? 15.735 -5.227 2.115 1.00 96.50 74 LEU A O 1
ATOM 542 N N . THR A 1 75 ? 14.520 -3.888 3.456 1.00 96.88 75 THR A N 1
ATOM 543 C CA . THR A 1 75 ? 13.367 -4.793 3.523 1.00 96.88 75 THR A CA 1
ATOM 544 C C . THR A 1 75 ? 12.451 -4.557 2.326 1.00 96.88 75 THR A C 1
ATOM 546 O O . THR A 1 75 ? 12.597 -3.571 1.607 1.00 96.88 75 THR A O 1
ATOM 549 N N . ASP A 1 76 ? 11.488 -5.445 2.094 1.00 97.12 76 ASP A N 1
ATOM 550 C CA . ASP A 1 76 ? 10.404 -5.127 1.166 1.00 97.12 76 ASP A CA 1
ATOM 551 C C . ASP A 1 76 ? 9.598 -3.935 1.702 1.00 97.12 76 ASP A C 1
ATOM 553 O O . ASP A 1 76 ? 9.418 -3.796 2.918 1.00 97.12 76 ASP A O 1
ATOM 557 N N . ALA A 1 77 ? 9.100 -3.088 0.802 1.00 97.69 77 ALA A N 1
ATOM 558 C CA . ALA A 1 77 ? 8.154 -2.038 1.157 1.00 97.69 77 ALA A CA 1
ATOM 559 C C . ALA A 1 77 ? 6.756 -2.643 1.242 1.00 97.69 77 ALA A C 1
ATOM 561 O O . ALA A 1 77 ? 6.137 -2.966 0.226 1.00 97.69 77 ALA A O 1
ATOM 562 N N . ARG A 1 78 ? 6.272 -2.806 2.471 1.00 97.50 78 ARG A N 1
ATOM 563 C CA . ARG A 1 78 ? 4.955 -3.377 2.759 1.00 97.50 78 ARG A CA 1
ATOM 564 C C . ARG A 1 78 ? 3.908 -2.281 2.824 1.00 97.50 78 ARG A C 1
ATOM 566 O O . ARG A 1 78 ? 4.168 -1.223 3.397 1.00 97.50 78 ARG A O 1
ATOM 573 N N . LEU A 1 79 ? 2.742 -2.547 2.244 1.00 98.25 79 LEU A N 1
ATOM 574 C CA . LEU A 1 79 ? 1.606 -1.635 2.270 1.00 98.25 79 LEU A CA 1
ATOM 575 C C . LEU A 1 79 ? 1.206 -1.326 3.721 1.00 98.25 79 LEU A C 1
ATOM 577 O O . LEU A 1 79 ? 0.968 -2.236 4.515 1.00 98.25 79 LEU A O 1
ATOM 581 N N . LEU A 1 80 ? 1.152 -0.038 4.045 1.00 97.44 80 LEU A N 1
ATOM 582 C CA . LEU A 1 80 ? 0.763 0.494 5.348 1.00 97.44 80 LEU A CA 1
ATOM 583 C C . LEU A 1 80 ? -0.649 1.087 5.291 1.00 97.44 80 LEU A C 1
ATOM 585 O O . LEU A 1 80 ? -1.480 0.755 6.138 1.00 97.44 80 LEU A O 1
ATOM 589 N N . LEU A 1 81 ? -0.912 1.931 4.288 1.00 97.88 81 LEU A N 1
ATOM 590 C CA . LEU A 1 81 ? -2.207 2.570 4.049 1.00 97.88 81 LEU A CA 1
ATOM 591 C C . LEU A 1 81 ? -2.645 2.332 2.603 1.00 97.88 81 LEU A C 1
ATOM 593 O O . LEU A 1 81 ? -1.869 2.584 1.680 1.00 97.88 81 LEU A O 1
ATOM 597 N N . LEU A 1 82 ? -3.887 1.890 2.416 1.00 98.56 82 LEU A N 1
ATOM 598 C CA . LEU A 1 82 ? -4.512 1.733 1.104 1.00 98.56 82 LEU A CA 1
ATOM 599 C C . LEU A 1 82 ? -5.627 2.774 0.934 1.00 98.56 82 LEU A C 1
ATOM 601 O O . LEU A 1 82 ? -6.546 2.800 1.749 1.00 98.56 82 LEU A O 1
ATOM 605 N N . PRO A 1 83 ? -5.592 3.626 -0.094 1.00 98.00 83 PRO A N 1
ATOM 606 C CA . PRO A 1 83 ? -6.715 4.486 -0.430 1.00 98.00 83 PRO A CA 1
ATOM 607 C C . PRO A 1 83 ? -7.848 3.660 -1.040 1.00 98.00 83 PRO A C 1
ATOM 609 O O . PRO A 1 83 ? -7.644 2.890 -1.976 1.00 98.00 83 PRO A O 1
ATOM 612 N N . VAL A 1 84 ? -9.053 3.844 -0.513 1.00 98.38 84 VAL A N 1
ATOM 613 C CA . VAL A 1 84 ? -10.283 3.225 -1.015 1.00 98.38 84 VAL A CA 1
ATOM 614 C C . VAL A 1 84 ? -11.342 4.305 -1.138 1.00 98.38 84 VAL A C 1
ATOM 616 O O . VAL A 1 84 ? -11.484 5.150 -0.249 1.00 98.38 84 VAL A O 1
ATOM 619 N N . ARG A 1 85 ? -12.096 4.300 -2.238 1.00 97.88 85 ARG A N 1
ATOM 620 C CA . ARG A 1 85 ? -13.181 5.258 -2.442 1.00 97.88 85 ARG A CA 1
ATOM 621 C C . ARG A 1 85 ? -14.178 5.177 -1.289 1.00 97.88 85 ARG A C 1
ATOM 623 O O . ARG A 1 85 ? -14.638 4.103 -0.915 1.00 97.88 85 ARG A O 1
ATOM 630 N N . SER A 1 86 ? -14.542 6.343 -0.774 1.00 98.19 86 SER A N 1
ATOM 631 C CA . SER A 1 86 ? -15.486 6.491 0.326 1.00 98.19 86 SER A CA 1
ATOM 632 C C . SER A 1 86 ? -16.651 7.362 -0.123 1.00 98.19 86 SER A C 1
ATOM 634 O O . SER A 1 86 ? -16.457 8.351 -0.834 1.00 98.19 86 SER A O 1
ATOM 636 N N . TYR A 1 87 ? -17.866 7.013 0.296 1.00 97.94 87 TYR A N 1
ATOM 637 C CA . TYR A 1 87 ? -19.064 7.799 -0.009 1.00 97.94 87 TYR A CA 1
ATOM 638 C C . TYR A 1 87 ? -18.956 9.244 0.503 1.00 97.94 87 TYR A C 1
ATOM 640 O O . TYR A 1 87 ? -19.268 10.192 -0.217 1.00 97.94 87 TYR A O 1
ATOM 648 N N . ALA A 1 88 ? -18.486 9.414 1.742 1.00 97.50 88 ALA A N 1
ATOM 649 C CA . ALA A 1 88 ? -18.171 10.712 2.325 1.00 97.50 88 ALA A CA 1
ATOM 650 C C . ALA A 1 88 ? -16.662 10.959 2.277 1.00 97.50 88 ALA A C 1
ATOM 652 O O . ALA A 1 88 ? -15.861 10.033 2.421 1.00 97.50 88 ALA A O 1
ATOM 653 N N . GLY A 1 89 ? -16.277 12.214 2.060 1.00 95.00 89 GLY A N 1
ATOM 654 C CA . GLY A 1 89 ? -14.872 12.594 2.062 1.00 95.00 89 GLY A CA 1
ATOM 655 C C . GLY A 1 89 ? -14.072 12.021 0.894 1.00 95.00 89 GLY A C 1
ATOM 656 O O . GLY A 1 89 ? -12.871 11.932 1.028 1.00 95.00 89 GLY A O 1
ATOM 657 N N . THR A 1 90 ? -14.661 11.660 -0.250 1.00 95.75 90 THR A N 1
ATOM 658 C CA . THR A 1 90 ? -13.959 11.202 -1.479 1.00 95.75 90 THR A CA 1
ATOM 659 C C . THR A 1 90 ? -13.282 9.826 -1.377 1.00 95.75 90 THR A C 1
ATOM 661 O O . THR A 1 90 ? -13.586 8.931 -2.163 1.00 95.75 90 THR A O 1
ATOM 664 N N . PHE A 1 91 ? -12.359 9.642 -0.436 1.00 97.44 91 PHE A N 1
ATOM 665 C CA . PHE A 1 91 ? -11.642 8.395 -0.188 1.00 97.44 91 PHE A CA 1
ATOM 666 C C . PHE A 1 91 ? -11.214 8.311 1.280 1.00 97.44 91 PHE A C 1
ATOM 668 O O . PHE A 1 91 ? -11.009 9.334 1.938 1.00 97.44 91 PHE A O 1
ATOM 675 N N . ALA A 1 92 ? -11.077 7.085 1.770 1.00 98.25 92 ALA A N 1
ATOM 676 C CA . ALA A 1 92 ? -10.496 6.768 3.063 1.00 98.25 92 ALA A CA 1
ATOM 677 C C . ALA A 1 92 ? -9.111 6.146 2.866 1.00 98.25 92 ALA A C 1
ATOM 679 O O . ALA A 1 92 ? -8.907 5.366 1.937 1.00 98.25 92 ALA A O 1
ATOM 680 N N . LEU A 1 93 ? -8.177 6.453 3.764 1.00 97.88 93 LEU A N 1
ATOM 681 C CA . LEU A 1 93 ? -6.919 5.719 3.888 1.00 97.88 93 LEU A CA 1
ATOM 682 C C . LEU A 1 93 ? -7.143 4.588 4.884 1.00 97.88 93 LEU A C 1
ATOM 684 O O . LEU A 1 93 ? -7.260 4.833 6.085 1.00 97.88 93 LEU A O 1
ATOM 688 N N . ILE A 1 94 ? -7.248 3.357 4.396 1.00 98.31 94 ILE A N 1
ATOM 689 C CA . ILE A 1 94 ? -7.527 2.204 5.246 1.00 98.31 94 ILE A CA 1
ATOM 690 C C . ILE A 1 94 ? -6.246 1.505 5.695 1.00 98.31 94 ILE A C 1
ATOM 692 O O . ILE A 1 94 ? -5.269 1.411 4.952 1.00 98.31 94 ILE A O 1
ATOM 696 N N . THR A 1 95 ? -6.272 0.969 6.911 1.00 98.12 95 THR A N 1
ATOM 697 C CA . THR A 1 95 ? -5.288 0.013 7.439 1.00 98.12 95 THR A CA 1
ATOM 698 C C . THR A 1 95 ? -5.994 -1.024 8.314 1.00 98.12 95 THR A C 1
ATOM 700 O O . THR A 1 95 ? -7.204 -0.930 8.534 1.00 98.12 95 THR A O 1
ATOM 703 N N . CYS A 1 96 ? -5.270 -2.022 8.821 1.00 97.88 96 CYS A N 1
ATOM 704 C CA . CYS A 1 96 ? -5.844 -3.068 9.669 1.00 97.88 96 CYS A CA 1
ATOM 705 C C . CYS A 1 96 ? -4.913 -3.493 10.816 1.00 97.88 96 CYS A C 1
ATOM 707 O O . CYS A 1 96 ? -3.701 -3.254 10.750 1.00 97.88 96 CYS A O 1
ATOM 709 N N . PRO A 1 97 ? -5.445 -4.160 11.862 1.00 97.31 97 PRO A N 1
ATOM 710 C CA . PRO A 1 97 ? -4.648 -4.635 12.991 1.00 97.31 97 PRO A CA 1
ATOM 711 C C . PRO A 1 97 ? -3.412 -5.451 12.590 1.00 97.31 97 PRO A C 1
ATOM 713 O O . PRO A 1 97 ? -2.341 -5.239 13.155 1.00 97.31 97 PRO A O 1
ATOM 716 N N . LEU A 1 98 ? -3.520 -6.338 11.592 1.00 96.25 98 LEU A N 1
ATOM 717 C CA . LEU A 1 98 ? -2.399 -7.167 11.136 1.00 96.25 98 LEU A CA 1
ATOM 718 C C . LEU A 1 98 ? -1.242 -6.331 10.573 1.00 96.25 98 LEU A C 1
ATOM 720 O O . LEU A 1 98 ? -0.079 -6.639 10.839 1.00 96.25 98 LEU A O 1
ATOM 724 N N . VAL A 1 99 ? -1.543 -5.286 9.797 1.00 97.06 99 VAL A N 1
ATOM 725 C CA . VAL A 1 99 ? -0.525 -4.393 9.222 1.00 97.06 99 VAL A CA 1
ATOM 726 C C . VAL A 1 99 ? 0.205 -3.643 10.335 1.00 97.06 99 VAL A C 1
ATOM 728 O O . VAL A 1 99 ? 1.436 -3.678 10.384 1.00 97.06 99 VAL A O 1
ATOM 731 N N . LEU A 1 100 ? -0.537 -3.049 11.275 1.00 96.50 100 LEU A N 1
ATOM 732 C CA . LEU A 1 100 ? 0.036 -2.291 12.393 1.00 96.50 100 LEU A CA 1
ATOM 733 C C . LEU A 1 100 ? 0.897 -3.173 13.307 1.00 96.50 100 LEU A C 1
ATOM 735 O O . LEU A 1 100 ? 2.024 -2.808 13.636 1.00 96.50 100 LEU A O 1
ATOM 739 N N . GLN A 1 101 ? 0.403 -4.364 13.659 1.00 95.44 101 GLN A N 1
ATOM 740 C CA . GLN A 1 101 ? 1.133 -5.333 14.481 1.00 95.44 101 GLN A CA 1
ATOM 741 C C . GLN A 1 101 ? 2.440 -5.773 13.830 1.00 95.44 101 GLN A C 1
ATOM 743 O O . GLN A 1 101 ? 3.471 -5.857 14.496 1.00 95.44 101 GLN A O 1
ATOM 748 N N . ARG A 1 102 ? 2.416 -6.056 12.522 1.00 95.00 102 ARG A N 1
ATOM 749 C CA . ARG A 1 102 ? 3.621 -6.450 11.785 1.00 95.00 102 ARG A CA 1
ATOM 750 C C . ARG A 1 102 ? 4.613 -5.302 11.690 1.00 95.00 102 ARG A C 1
ATOM 752 O O . ARG A 1 102 ? 5.801 -5.548 11.859 1.00 95.00 102 ARG A O 1
ATOM 759 N N . TRP A 1 103 ? 4.148 -4.080 11.449 1.00 95.38 103 TRP A N 1
ATOM 760 C CA . TRP A 1 103 ? 5.027 -2.919 11.376 1.00 95.38 103 TRP A CA 1
ATOM 761 C C . TRP A 1 103 ? 5.708 -2.631 12.720 1.00 95.38 103 TRP A C 1
ATOM 763 O O . TRP A 1 103 ? 6.928 -2.476 12.754 1.00 95.38 103 TRP A O 1
ATOM 773 N N . GLN A 1 104 ? 4.955 -2.669 13.824 1.00 94.88 104 GLN A N 1
ATOM 774 C CA . GLN A 1 104 ? 5.500 -2.550 15.177 1.00 94.88 104 GLN A CA 1
ATOM 775 C C . GLN A 1 104 ? 6.516 -3.660 15.486 1.00 94.88 104 GLN A C 1
ATOM 777 O O . GLN A 1 104 ? 7.650 -3.367 15.853 1.00 94.88 104 GLN A O 1
ATOM 782 N N . ARG A 1 105 ? 6.156 -4.928 15.250 1.00 94.75 105 ARG A N 1
ATOM 783 C CA . ARG A 1 105 ? 7.054 -6.074 15.465 1.00 94.75 105 ARG A CA 1
ATOM 784 C C . ARG A 1 105 ? 8.350 -5.956 14.661 1.00 94.75 105 ARG A C 1
ATOM 786 O O . ARG A 1 105 ? 9.422 -6.265 15.171 1.00 94.75 105 ARG A O 1
ATOM 793 N N . ASP A 1 106 ? 8.257 -5.557 13.395 1.00 95.06 106 ASP A N 1
ATOM 794 C CA . ASP A 1 106 ? 9.423 -5.438 12.523 1.00 95.06 106 ASP A CA 1
ATOM 795 C C . ASP A 1 106 ? 10.313 -4.250 12.950 1.00 95.06 106 ASP A C 1
ATOM 797 O O . ASP A 1 106 ? 11.536 -4.374 12.930 1.00 95.06 106 ASP A O 1
ATOM 801 N N . ALA A 1 107 ? 9.729 -3.136 13.412 1.00 94.56 107 ALA A N 1
ATOM 802 C CA . ALA A 1 107 ? 10.474 -2.021 14.000 1.00 94.56 107 ALA A CA 1
ATOM 803 C C . ALA A 1 107 ? 11.219 -2.445 15.282 1.00 94.56 107 ALA A C 1
ATOM 805 O O . ALA A 1 107 ? 12.426 -2.218 15.394 1.00 94.56 107 ALA A O 1
ATOM 806 N N . GLU A 1 108 ? 10.531 -3.129 16.201 1.00 94.69 108 GLU A N 1
ATOM 807 C CA . GLU A 1 108 ? 11.099 -3.640 17.456 1.00 94.69 108 GLU A CA 1
ATOM 808 C C . GLU A 1 108 ? 12.242 -4.633 17.204 1.00 94.69 108 GLU A C 1
ATOM 810 O O . GLU A 1 108 ? 13.309 -4.528 17.813 1.00 94.69 108 GLU A O 1
ATOM 815 N N . ALA A 1 109 ? 12.068 -5.555 16.249 1.00 94.69 109 ALA A N 1
ATOM 816 C CA . ALA A 1 109 ? 13.098 -6.518 15.854 1.00 94.69 109 ALA A CA 1
ATOM 817 C C . ALA A 1 109 ? 14.370 -5.846 15.307 1.00 94.69 109 ALA A C 1
ATOM 819 O O . ALA A 1 109 ? 15.455 -6.427 15.359 1.00 94.69 109 ALA A O 1
ATOM 820 N N . LEU A 1 110 ? 14.246 -4.618 14.800 1.00 94.94 110 LEU A N 1
ATOM 821 C CA . LEU A 1 110 ? 15.352 -3.806 14.302 1.00 94.94 110 LEU A CA 1
ATOM 822 C C . LEU A 1 110 ? 15.867 -2.780 15.324 1.00 94.94 110 LEU A C 1
ATOM 824 O O . LEU A 1 110 ? 16.699 -1.936 14.977 1.00 94.94 110 LEU A O 1
ATOM 828 N N . GLY A 1 111 ? 15.401 -2.854 16.575 1.00 93.81 111 GLY A N 1
ATOM 829 C CA . GLY A 1 111 ? 15.817 -1.978 17.671 1.00 93.81 111 GLY A CA 1
ATOM 830 C C . GLY A 1 111 ? 15.211 -0.573 17.625 1.00 93.81 111 GLY A C 1
ATOM 831 O O . GLY A 1 111 ? 15.742 0.335 18.265 1.00 93.81 111 GLY A O 1
ATOM 832 N N . LEU A 1 112 ? 14.131 -0.370 16.866 1.00 92.06 112 LEU A N 1
ATOM 833 C CA . LEU A 1 112 ? 13.383 0.885 16.820 1.00 92.06 112 LEU A CA 1
ATOM 834 C C . LEU A 1 112 ? 12.201 0.816 17.792 1.00 92.06 112 LEU A C 1
ATOM 836 O O . LEU A 1 112 ? 11.495 -0.188 17.848 1.00 92.06 112 LEU A O 1
ATOM 840 N N . SER A 1 113 ? 11.971 1.894 18.543 1.00 89.19 113 SER A N 1
ATOM 841 C CA . SER A 1 113 ? 10.780 2.017 19.387 1.00 89.19 113 SER A CA 1
ATOM 842 C C . SER A 1 113 ? 9.618 2.546 18.554 1.00 89.19 113 SER A C 1
ATOM 844 O O . SER A 1 113 ? 9.720 3.626 17.966 1.00 89.19 113 SER A O 1
ATOM 846 N N . LEU A 1 114 ? 8.531 1.782 18.492 1.00 89.81 114 LEU A N 1
ATOM 847 C CA . LEU A 1 114 ? 7.299 2.155 17.814 1.00 89.81 114 LEU A CA 1
ATOM 848 C C . LEU A 1 114 ? 6.123 1.633 18.633 1.00 89.81 114 LEU A C 1
ATOM 850 O O . LEU A 1 114 ? 5.904 0.431 18.697 1.00 89.81 114 LEU A O 1
ATOM 854 N N . GLU A 1 115 ? 5.352 2.533 19.231 1.00 88.31 115 GLU A N 1
ATOM 855 C CA . GLU A 1 115 ? 4.125 2.180 19.941 1.00 88.31 115 GLU A CA 1
ATOM 856 C C . GLU A 1 115 ? 2.932 2.761 19.190 1.00 88.31 115 GLU A C 1
ATOM 858 O O . GLU A 1 115 ? 2.802 3.977 19.039 1.00 88.31 115 GLU A O 1
ATOM 863 N N . LEU A 1 116 ? 2.059 1.882 18.702 1.00 89.06 116 LEU A N 1
ATOM 864 C CA . LEU A 1 116 ? 0.842 2.265 17.998 1.00 89.06 116 LEU A CA 1
ATOM 865 C C . LEU A 1 116 ? -0.377 1.809 18.801 1.00 89.06 116 LEU A C 1
ATOM 867 O O . LEU A 1 116 ? -0.372 0.698 19.340 1.00 89.06 116 LEU A O 1
ATOM 871 N N . PRO A 1 117 ? -1.457 2.606 18.853 1.00 88.19 117 PRO A N 1
ATOM 872 C CA . PRO A 1 117 ? -2.730 2.118 19.359 1.00 88.19 117 PRO A CA 1
ATOM 873 C C . PRO A 1 117 ? -3.170 0.873 18.576 1.00 88.19 117 PRO A C 1
ATOM 875 O O . PRO A 1 117 ? -3.275 0.918 17.351 1.00 88.19 117 PRO A O 1
ATOM 878 N N . GLN A 1 118 ? -3.473 -0.224 19.277 1.00 78.88 118 GLN A N 1
ATOM 879 C CA . GLN A 1 118 ? -3.975 -1.469 18.675 1.00 78.88 118 GLN A CA 1
ATOM 880 C C . GLN A 1 118 ? -5.421 -1.769 19.103 1.00 78.88 118 GLN A C 1
ATOM 882 O O . GLN A 1 118 ? -5.667 -2.700 19.874 1.00 78.88 118 GLN A O 1
ATOM 887 N N . PRO A 1 119 ? -6.406 -0.970 18.665 1.00 80.56 119 PRO A N 1
ATOM 888 C CA . PRO A 1 119 ? -7.792 -1.228 19.013 1.00 80.56 119 PRO A CA 1
ATOM 889 C C . PRO A 1 119 ? -8.318 -2.460 18.263 1.00 80.56 119 PRO A C 1
ATOM 891 O O . PRO A 1 119 ? -8.002 -2.690 17.095 1.00 80.56 119 PRO A O 1
ATOM 894 N N . GLY A 1 120 ? -9.134 -3.261 18.948 1.00 83.06 120 GLY A N 1
ATOM 895 C CA . GLY A 1 120 ? -9.793 -4.418 18.350 1.00 83.06 120 GLY A CA 1
ATOM 896 C C . GLY A 1 120 ? -10.932 -3.980 17.433 1.00 83.06 120 GLY A C 1
ATOM 897 O O . GLY A 1 120 ? -11.878 -3.346 17.894 1.00 83.06 120 GLY A O 1
ATOM 898 N N . ILE A 1 121 ? -10.840 -4.333 16.153 1.00 92.69 121 ILE A N 1
ATOM 899 C CA . ILE A 1 121 ? -11.884 -4.143 15.142 1.00 92.69 121 ILE A CA 1
ATOM 900 C C . ILE A 1 121 ? -12.113 -5.478 14.439 1.00 92.69 121 ILE A C 1
ATOM 902 O O . ILE A 1 121 ? -11.154 -6.161 14.071 1.00 92.69 121 ILE A O 1
ATOM 906 N N . THR A 1 122 ? -13.377 -5.866 14.270 1.00 92.50 122 THR A N 1
ATOM 907 C CA . THR A 1 122 ? -13.756 -7.167 13.700 1.00 92.50 122 THR A CA 1
ATOM 908 C C . THR A 1 122 ? -14.916 -7.034 12.725 1.00 92.50 122 THR A C 1
ATOM 910 O O . THR A 1 122 ? -15.733 -6.131 12.863 1.00 92.50 122 THR A O 1
ATOM 913 N N . GLY A 1 123 ? -15.002 -7.937 11.744 1.00 95.56 123 GLY A N 1
ATOM 914 C CA . GLY A 1 123 ? -16.083 -7.926 10.756 1.00 95.56 123 GLY A CA 1
ATOM 915 C C . GLY A 1 123 ? -16.211 -6.580 10.035 1.00 95.56 123 GLY A C 1
ATOM 916 O O . GLY A 1 123 ? -15.209 -5.987 9.631 1.00 95.56 123 GLY A O 1
ATOM 917 N N . GLU A 1 124 ? -17.445 -6.099 9.910 1.00 97.31 124 GLU A N 1
ATOM 918 C CA . GLU A 1 124 ? -17.823 -4.841 9.251 1.00 97.31 124 GLU A CA 1
ATOM 919 C C . GLU A 1 124 ? -17.863 -3.662 10.245 1.00 97.31 124 GLU A C 1
ATOM 921 O O . GLU A 1 124 ? -18.822 -2.892 10.337 1.00 97.31 124 GLU A O 1
ATOM 926 N N . GLU A 1 125 ? -16.812 -3.539 11.053 1.00 97.62 125 GLU A N 1
ATOM 927 C CA . GLU A 1 125 ? -16.608 -2.431 11.986 1.00 97.62 125 GLU A CA 1
ATOM 928 C C . GLU A 1 125 ? -15.439 -1.556 11.529 1.00 97.62 125 GLU A C 1
ATOM 930 O O . GLU A 1 125 ? -14.504 -2.032 10.881 1.00 97.62 125 GLU A O 1
ATOM 935 N N . ALA A 1 126 ? -15.465 -0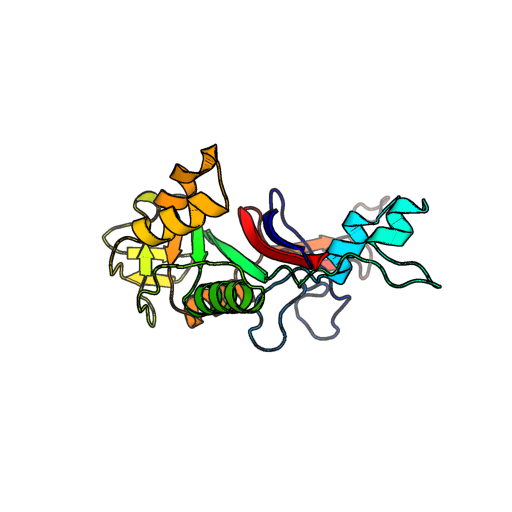.278 11.909 1.00 98.00 126 ALA A N 1
ATOM 936 C CA . ALA A 1 126 ? -14.344 0.627 11.697 1.00 98.00 126 ALA A CA 1
ATOM 937 C C . ALA A 1 126 ? -14.142 1.597 12.865 1.00 98.00 126 ALA A C 1
ATOM 939 O O . ALA A 1 126 ? -15.103 2.058 13.493 1.00 98.00 126 ALA A O 1
ATOM 940 N N . LEU A 1 127 ? -12.884 1.970 13.105 1.00 97.94 127 LEU A N 1
ATOM 941 C CA . LEU A 1 127 ? -12.581 3.291 13.658 1.00 97.94 127 LEU A CA 1
ATOM 942 C C . LEU A 1 127 ? -12.360 4.251 12.502 1.00 97.94 127 LEU A C 1
ATOM 944 O O . LEU A 1 127 ? -11.658 3.896 11.559 1.00 97.94 127 LEU A O 1
ATOM 948 N N . ALA A 1 128 ? -12.918 5.452 12.577 1.00 97.94 128 ALA A N 1
ATOM 949 C CA . ALA A 1 128 ? -12.975 6.343 11.425 1.00 97.94 128 ALA A CA 1
ATOM 950 C C . ALA A 1 128 ? -12.614 7.786 11.771 1.00 97.94 128 ALA A C 1
ATOM 952 O O . ALA A 1 128 ? -12.971 8.288 12.841 1.00 97.94 128 ALA A O 1
ATOM 953 N N . GLY A 1 129 ? -11.951 8.455 10.828 1.00 97.62 129 GLY A N 1
ATOM 954 C CA . GLY A 1 129 ? -11.775 9.902 10.825 1.00 97.62 129 GLY A CA 1
ATOM 955 C C . GLY A 1 129 ? -13.102 10.609 10.550 1.00 97.62 129 GLY A C 1
ATOM 956 O O . GLY A 1 129 ? -14.080 9.988 10.132 1.00 97.62 129 GLY A O 1
ATOM 957 N N . SER A 1 130 ? -13.179 11.904 10.836 1.00 96.94 130 SER A N 1
ATOM 958 C CA . SER A 1 130 ? -14.430 12.670 10.754 1.00 96.94 130 SER A CA 1
ATOM 959 C C . SER A 1 130 ? -14.936 12.876 9.322 1.00 96.94 130 SER A C 1
ATOM 961 O O . SER A 1 130 ? -16.147 12.854 9.110 1.00 96.94 130 SER A O 1
ATOM 963 N N . ALA A 1 131 ? -14.051 13.050 8.334 1.00 97.50 131 ALA A N 1
ATOM 964 C CA . ALA A 1 131 ? -14.442 13.416 6.968 1.00 97.50 131 ALA A CA 1
ATOM 965 C C . ALA A 1 131 ? -15.081 12.264 6.179 1.00 97.50 131 ALA A C 1
ATOM 967 O O . ALA A 1 131 ? -15.810 12.505 5.217 1.00 97.50 131 ALA A O 1
ATOM 968 N N . ILE A 1 132 ? -14.820 11.021 6.582 1.00 98.25 132 ILE A N 1
ATOM 969 C CA . ILE A 1 132 ? -15.288 9.811 5.889 1.00 98.25 132 ILE A CA 1
ATOM 970 C C . ILE A 1 132 ? -16.551 9.204 6.511 1.00 98.25 132 ILE A C 1
ATOM 972 O O . ILE A 1 132 ? -17.017 8.154 6.071 1.00 98.25 132 ILE A O 1
ATOM 976 N N . GLN A 1 133 ? -17.115 9.846 7.536 1.00 97.81 133 GLN A N 1
ATOM 977 C CA . GLN A 1 133 ? -18.313 9.357 8.210 1.00 97.81 133 GLN A CA 1
ATOM 978 C C . GLN A 1 133 ? -19.592 9.890 7.565 1.00 97.81 133 GLN A C 1
ATOM 980 O O . GLN A 1 133 ? -19.745 11.083 7.309 1.00 97.81 133 GLN A O 1
ATOM 985 N N . TYR A 1 134 ? -20.562 8.999 7.387 1.00 96.88 134 TYR A N 1
ATOM 986 C CA . TYR A 1 134 ? -21.916 9.309 6.950 1.00 96.88 134 TYR A CA 1
ATOM 987 C C . TYR A 1 134 ? -22.907 8.538 7.823 1.00 96.88 134 TYR A C 1
ATOM 989 O O . TYR A 1 134 ? -22.868 7.316 7.870 1.00 96.88 134 TYR A O 1
ATOM 997 N N . HIS A 1 135 ? -23.765 9.243 8.567 1.00 94.94 135 HIS A N 1
ATOM 998 C CA . HIS A 1 135 ? -24.769 8.635 9.459 1.00 94.94 135 HIS A CA 1
ATOM 999 C C . HIS A 1 135 ? -24.228 7.519 10.389 1.00 94.94 135 HIS A C 1
ATOM 1001 O O . HIS A 1 135 ? -24.855 6.475 10.551 1.00 94.94 135 HIS A O 1
ATOM 1007 N N . ASN A 1 136 ? -23.075 7.745 11.038 1.00 94.56 136 ASN A N 1
ATOM 1008 C CA . ASN A 1 136 ? -22.402 6.767 11.916 1.00 94.56 136 ASN A CA 1
ATOM 1009 C C . ASN A 1 136 ? -21.938 5.478 11.194 1.00 94.56 136 ASN A C 1
ATOM 1011 O O . ASN A 1 136 ? -21.762 4.421 11.811 1.00 94.56 136 ASN A O 1
ATOM 1015 N N . GLN A 1 137 ? -21.718 5.573 9.885 1.00 97.75 137 GLN A N 1
ATOM 1016 C CA . GLN A 1 137 ? -21.098 4.551 9.051 1.00 97.75 137 GLN A CA 1
ATOM 1017 C C . GLN A 1 137 ? -19.916 5.137 8.277 1.00 97.75 137 GLN A C 1
ATOM 1019 O O . GLN A 1 137 ? -19.814 6.352 8.099 1.00 97.75 137 GLN A O 1
ATOM 1024 N N . VAL A 1 138 ? -19.040 4.259 7.801 1.00 98.31 138 VAL A N 1
ATOM 1025 C CA . VAL A 1 138 ? -18.116 4.533 6.698 1.00 98.31 138 VAL A CA 1
ATOM 1026 C C . VAL A 1 138 ? -18.514 3.600 5.566 1.00 98.31 138 VAL A C 1
ATOM 1028 O O . VAL A 1 138 ? -18.566 2.394 5.774 1.00 98.31 138 VAL A O 1
ATOM 1031 N N . ILE A 1 139 ? -18.814 4.148 4.394 1.00 98.44 139 ILE A N 1
ATOM 1032 C CA . ILE A 1 139 ? -19.221 3.363 3.223 1.00 98.44 139 ILE A CA 1
ATOM 1033 C C . ILE A 1 139 ? -18.046 3.363 2.251 1.00 98.44 139 ILE A C 1
ATOM 1035 O O . ILE A 1 139 ? -17.735 4.410 1.673 1.00 98.44 139 ILE A O 1
ATOM 1039 N N . LEU A 1 140 ? -17.378 2.217 2.124 1.00 98.25 140 LEU A N 1
ATOM 1040 C CA . LEU A 1 140 ? -16.216 2.012 1.263 1.00 98.25 140 LEU A CA 1
ATOM 1041 C C . LEU A 1 140 ? -16.636 1.181 0.056 1.00 98.25 140 LEU A C 1
ATOM 1043 O O . LEU A 1 140 ? -16.909 -0.003 0.211 1.00 98.25 140 LEU A O 1
ATOM 1047 N N . GLU A 1 141 ? -16.684 1.794 -1.125 1.00 95.88 141 GLU A N 1
ATOM 1048 C CA . GLU A 1 141 ? -17.270 1.190 -2.333 1.00 95.88 141 GLU A CA 1
ATOM 1049 C C . GLU A 1 141 ? -18.630 0.515 -2.055 1.00 95.88 141 GLU A C 1
ATOM 1051 O O . GLU A 1 141 ? -19.642 1.203 -1.925 1.00 95.88 141 GLU A O 1
ATOM 1056 N N . ASP A 1 142 ? -18.647 -0.816 -1.967 1.00 93.00 142 ASP A N 1
ATOM 1057 C CA . ASP A 1 142 ? -19.806 -1.684 -1.769 1.00 93.00 142 ASP A CA 1
ATOM 1058 C C . ASP A 1 142 ? -19.922 -2.265 -0.345 1.00 93.00 142 ASP A C 1
ATOM 1060 O O . ASP A 1 142 ? -20.792 -3.102 -0.097 1.00 93.00 142 ASP A O 1
ATOM 1064 N N . ILE A 1 143 ? -19.078 -1.823 0.596 1.00 97.50 143 ILE A N 1
ATOM 1065 C CA . ILE A 1 143 ? -19.054 -2.289 1.988 1.00 97.50 143 ILE A CA 1
ATOM 1066 C C . ILE A 1 143 ? -19.449 -1.164 2.952 1.00 97.50 143 ILE A C 1
ATOM 1068 O O . ILE A 1 143 ? -18.766 -0.142 3.070 1.00 97.50 143 ILE A O 1
ATOM 1072 N N . ASP A 1 144 ? -20.501 -1.413 3.731 1.00 98.12 144 ASP A N 1
ATOM 1073 C CA . ASP A 1 144 ? -20.954 -0.538 4.811 1.00 98.12 144 ASP A CA 1
ATOM 1074 C C . ASP A 1 144 ? -20.304 -0.943 6.140 1.00 98.12 144 ASP A C 1
ATOM 1076 O O . ASP A 1 144 ? -20.563 -2.016 6.679 1.00 98.12 144 ASP A O 1
ATOM 1080 N N . LEU A 1 145 ? -19.497 -0.061 6.727 1.00 98.50 145 LEU A N 1
ATOM 1081 C CA . LEU A 1 145 ? -18.820 -0.304 7.999 1.00 98.50 145 LEU A CA 1
ATOM 1082 C C . LEU A 1 145 ? -19.468 0.493 9.127 1.00 98.50 145 LEU A C 1
ATOM 1084 O O . LEU A 1 145 ? -19.640 1.712 9.043 1.00 98.50 145 LEU A O 1
ATOM 1088 N N . LYS A 1 146 ? -19.775 -0.173 10.242 1.00 98.25 146 LYS A N 1
ATOM 1089 C CA . LYS A 1 146 ? -20.290 0.491 11.444 1.00 98.25 146 LYS A CA 1
ATOM 1090 C C . LYS A 1 146 ? -19.163 1.199 12.195 1.00 98.25 146 LYS A C 1
ATOM 1092 O O . LYS A 1 146 ? -18.218 0.555 12.653 1.00 98.25 146 LYS A O 1
ATOM 1097 N N . VAL A 1 147 ? -19.312 2.503 12.428 1.00 97.94 147 VAL A N 1
ATOM 1098 C CA . VAL A 1 147 ? -18.349 3.272 13.231 1.00 97.94 147 VAL A CA 1
ATOM 1099 C C . VAL A 1 147 ? -18.450 2.859 14.701 1.00 97.94 147 VAL A C 1
ATOM 1101 O O . VAL A 1 147 ? -19.522 2.931 15.312 1.00 97.94 147 VAL A O 1
ATOM 1104 N N . LYS A 1 148 ? -17.323 2.420 15.273 1.00 96.88 148 LYS A N 1
ATOM 1105 C CA . LYS A 1 148 ? -17.178 2.051 16.695 1.00 96.88 148 LYS A CA 1
ATOM 1106 C C . LYS A 1 148 ? -16.397 3.065 17.519 1.00 96.88 148 LYS A C 1
ATOM 1108 O O . LYS A 1 148 ? -16.432 3.003 18.745 1.00 96.88 148 LYS A O 1
ATOM 1113 N N . GLY A 1 149 ? -15.740 4.012 16.863 1.00 95.94 149 GLY A N 1
ATOM 1114 C CA . GLY A 1 149 ? -15.016 5.086 17.518 1.00 95.94 149 GLY A CA 1
ATOM 1115 C C . GLY A 1 149 ? -14.186 5.897 16.534 1.00 95.94 149 GLY A C 1
ATOM 1116 O O . GLY A 1 149 ? -14.206 5.659 15.327 1.00 95.94 149 GLY A O 1
ATOM 1117 N N . SER A 1 150 ? -13.450 6.859 17.080 1.00 95.94 150 SER A N 1
ATOM 1118 C CA . SER A 1 150 ? -12.548 7.713 16.310 1.00 95.94 150 SER A CA 1
ATOM 1119 C C . SER A 1 150 ? -11.225 6.999 16.016 1.00 95.94 150 SER A C 1
ATOM 1121 O O . SER A 1 150 ? -10.677 6.328 16.893 1.00 95.94 150 SER A O 1
ATOM 1123 N N . SER A 1 151 ? -10.692 7.173 14.803 1.00 96.25 151 SER A N 1
ATOM 1124 C CA . SER A 1 151 ? -9.329 6.750 14.443 1.00 96.25 151 SER A CA 1
ATOM 1125 C C . SER A 1 151 ? -8.259 7.783 14.823 1.00 96.25 151 SER A C 1
ATOM 1127 O O . SER A 1 151 ? -7.073 7.515 14.659 1.00 96.25 151 SER A O 1
ATOM 1129 N N . GLU A 1 152 ? -8.642 8.941 15.369 1.00 94.12 152 GLU A N 1
ATOM 1130 C CA . GLU A 1 152 ? -7.771 10.109 15.555 1.00 94.12 152 GLU A CA 1
ATOM 1131 C C . GLU A 1 152 ? -6.485 9.818 16.339 1.00 94.12 152 GLU A C 1
ATOM 1133 O O . GLU A 1 152 ? -5.416 10.283 15.954 1.00 94.12 152 GLU A O 1
ATOM 1138 N N . ALA A 1 153 ? -6.554 9.032 17.418 1.00 93.25 153 ALA A N 1
ATOM 1139 C CA . ALA A 1 153 ? -5.367 8.690 18.206 1.00 93.25 153 ALA A CA 1
ATOM 1140 C C . ALA A 1 153 ? -4.352 7.870 17.391 1.00 93.25 153 ALA A C 1
ATOM 1142 O O . ALA A 1 153 ? -3.150 8.119 17.460 1.00 93.25 153 ALA A O 1
ATOM 1143 N N . LEU A 1 154 ? -4.845 6.917 16.594 1.00 94.31 154 LEU A N 1
ATOM 1144 C CA . LEU A 1 154 ? -4.016 6.138 15.681 1.00 94.31 154 LEU A CA 1
ATOM 1145 C C . LEU A 1 154 ? -3.485 7.024 14.550 1.00 94.31 154 LEU A C 1
ATOM 1147 O O . LEU A 1 154 ? -2.300 6.968 14.237 1.00 94.31 154 LEU A O 1
ATOM 1151 N N . ALA A 1 155 ? -4.337 7.869 13.974 1.00 93.62 155 ALA A N 1
ATOM 1152 C CA . ALA A 1 155 ? -3.950 8.746 12.882 1.00 93.62 155 ALA A CA 1
ATOM 1153 C C . ALA A 1 155 ? -2.866 9.744 13.294 1.00 93.62 155 ALA A C 1
ATOM 1155 O O . ALA A 1 155 ? -1.918 9.913 12.542 1.00 93.62 155 ALA A O 1
ATOM 1156 N N . LYS A 1 156 ? -2.941 10.308 14.506 1.00 91.38 156 LYS A N 1
ATOM 1157 C CA . LYS A 1 156 ? -1.893 11.162 15.091 1.00 91.38 156 LYS A CA 1
ATOM 1158 C C . LYS A 1 156 ? -0.572 10.423 15.314 1.00 91.38 156 LYS A C 1
ATOM 1160 O O . LYS A 1 156 ? 0.502 10.983 15.118 1.00 91.38 156 LYS A O 1
ATOM 1165 N N . ALA A 1 157 ? -0.634 9.159 15.737 1.00 91.06 157 ALA A N 1
ATOM 1166 C CA . ALA A 1 157 ? 0.567 8.347 15.921 1.00 91.06 157 ALA A CA 1
ATOM 1167 C C . ALA A 1 157 ? 1.250 8.036 14.576 1.00 91.06 157 ALA A C 1
ATOM 1169 O O . ALA A 1 157 ? 2.473 8.078 14.475 1.00 91.06 157 ALA A O 1
ATOM 1170 N N . ILE A 1 158 ? 0.458 7.764 13.535 1.00 91.19 158 ILE A N 1
ATOM 1171 C CA . ILE A 1 158 ? 0.956 7.505 12.181 1.00 91.19 158 ILE A CA 1
ATOM 1172 C C . ILE A 1 158 ? 1.434 8.807 11.506 1.00 91.19 158 ILE A C 1
ATOM 1174 O O . ILE A 1 158 ? 2.509 8.815 10.906 1.00 91.19 158 ILE A O 1
ATOM 1178 N N . SER A 1 159 ? 0.684 9.911 11.610 1.00 87.38 159 SER A N 1
ATOM 1179 C CA . SER A 1 159 ? 1.016 11.201 10.981 1.00 87.38 159 SER A CA 1
ATOM 1180 C C . SER A 1 159 ? 2.375 11.710 11.437 1.00 87.38 159 SER A C 1
ATOM 1182 O O . SER A 1 159 ? 3.194 12.050 10.590 1.00 87.38 159 SER A O 1
ATOM 1184 N N . GLY A 1 160 ? 2.661 11.651 12.742 1.00 83.38 160 GLY A N 1
ATOM 1185 C CA . GLY A 1 160 ? 3.943 12.080 13.304 1.00 83.38 160 GLY A CA 1
ATOM 1186 C C . GLY A 1 160 ? 5.162 11.323 12.760 1.00 83.38 160 GLY A C 1
ATOM 1187 O O . GLY A 1 160 ? 6.286 11.803 12.901 1.00 83.38 160 GLY A O 1
ATOM 1188 N N . LEU A 1 161 ? 4.957 10.160 12.130 1.00 84.00 161 LEU A N 1
ATOM 1189 C CA . LEU A 1 161 ? 6.003 9.349 11.499 1.00 84.00 161 LEU A CA 1
ATOM 1190 C C . LEU A 1 161 ? 6.076 9.543 9.977 1.00 84.00 161 LEU A C 1
ATOM 1192 O O . LEU A 1 161 ? 7.163 9.434 9.408 1.00 84.00 161 LEU A O 1
ATOM 1196 N N . LEU A 1 162 ? 4.937 9.800 9.324 1.00 80.12 162 LEU A N 1
ATOM 1197 C CA . LEU A 1 162 ? 4.808 9.852 7.864 1.00 80.12 162 LEU A CA 1
ATOM 1198 C C . LEU A 1 162 ? 4.864 11.270 7.286 1.00 80.12 162 LEU A C 1
ATOM 1200 O O . LEU A 1 162 ? 5.564 11.510 6.303 1.00 80.12 162 LEU A O 1
ATOM 1204 N N . PHE A 1 163 ? 4.091 12.194 7.858 1.00 70.00 163 PHE A N 1
ATOM 1205 C CA . PHE A 1 163 ? 3.696 13.436 7.201 1.00 70.00 163 PHE A CA 1
ATOM 1206 C C . PHE A 1 163 ? 4.034 14.652 8.054 1.00 70.00 163 PHE A C 1
ATOM 1208 O O . PHE A 1 163 ? 3.763 14.700 9.247 1.00 70.00 163 PHE A O 1
ATOM 1215 N N . GLY A 1 164 ? 4.597 15.677 7.412 1.00 68.12 164 GLY A N 1
ATOM 1216 C CA . GLY A 1 164 ? 4.753 16.994 8.023 1.00 68.12 164 GLY A CA 1
ATOM 1217 C C . GLY A 1 164 ? 3.452 17.796 7.944 1.00 68.12 164 GLY A C 1
ATOM 1218 O O . GLY A 1 164 ? 2.680 17.859 8.887 1.00 68.12 164 GLY A O 1
ATOM 1219 N N . LYS A 1 165 ? 3.209 18.446 6.800 1.00 64.06 165 LYS A N 1
ATOM 1220 C CA . LYS A 1 165 ? 2.088 19.392 6.630 1.00 64.06 165 LYS A CA 1
ATOM 1221 C C . LYS A 1 165 ? 0.737 18.742 6.303 1.00 64.06 165 LYS A C 1
ATOM 1223 O O . LYS A 1 165 ? -0.282 19.391 6.491 1.00 64.06 165 LYS A O 1
ATOM 1228 N N . GLU A 1 166 ? 0.735 17.502 5.819 1.00 70.69 166 GLU A N 1
ATOM 1229 C CA . GLU A 1 166 ? -0.463 16.762 5.366 1.00 70.69 166 GLU A CA 1
ATOM 1230 C C . GLU A 1 166 ? -1.121 15.942 6.489 1.00 70.69 166 GLU A C 1
ATOM 1232 O O . GLU A 1 166 ? -2.081 15.207 6.273 1.00 70.69 166 GLU A O 1
ATOM 1237 N N . GLU A 1 167 ? -0.628 16.098 7.720 1.00 77.31 167 GLU A N 1
ATOM 1238 C CA . GLU A 1 167 ? -1.190 15.484 8.921 1.00 77.31 167 GLU A CA 1
ATOM 1239 C C . GLU A 1 167 ? -2.723 15.648 9.059 1.00 77.31 167 GLU A C 1
ATOM 1241 O O . GLU A 1 167 ? -3.375 14.649 9.379 1.00 77.31 167 GLU A O 1
ATOM 1246 N N . PRO A 1 168 ? -3.336 16.825 8.794 1.00 82.94 168 PRO A N 1
ATOM 1247 C CA . PRO A 1 168 ? -4.784 16.986 8.937 1.00 82.94 168 PRO A CA 1
ATOM 1248 C C . PRO A 1 168 ? -5.594 16.063 8.019 1.00 82.94 168 PRO A C 1
ATOM 1250 O O . PRO A 1 168 ? -6.563 15.457 8.474 1.00 82.94 168 PRO A O 1
ATOM 1253 N N . ASP A 1 169 ? -5.172 15.897 6.762 1.00 86.56 169 ASP A N 1
ATOM 1254 C CA . ASP A 1 169 ? -5.892 15.062 5.797 1.00 86.56 169 ASP A CA 1
ATOM 1255 C C . ASP A 1 169 ? -5.848 13.585 6.199 1.00 86.56 169 ASP A C 1
ATOM 1257 O O . ASP A 1 169 ? -6.874 12.900 6.148 1.00 86.56 169 ASP A O 1
ATOM 1261 N N . LEU A 1 170 ? -4.695 13.097 6.677 1.00 91.06 170 LEU A N 1
ATOM 1262 C CA . LEU A 1 170 ? -4.594 11.739 7.214 1.00 91.06 170 LEU A CA 1
ATOM 1263 C C . LEU A 1 170 ? -5.524 11.551 8.421 1.00 91.06 170 LEU A C 1
ATOM 1265 O O . LEU A 1 170 ? -6.237 10.550 8.491 1.00 91.06 170 LEU A O 1
ATOM 1269 N N . ILE A 1 171 ? -5.538 12.499 9.364 1.00 93.00 171 ILE A N 1
ATOM 1270 C CA . ILE A 1 171 ? -6.368 12.413 10.575 1.00 93.00 171 ILE A CA 1
ATOM 1271 C C . ILE A 1 171 ? -7.855 12.330 10.233 1.00 93.00 171 ILE A C 1
ATOM 1273 O O . ILE A 1 171 ? -8.580 11.514 10.806 1.00 93.00 171 ILE A O 1
ATOM 1277 N N . GLU A 1 172 ? -8.317 13.141 9.289 1.00 95.38 172 GLU A N 1
ATOM 1278 C CA . GLU A 1 172 ? -9.731 13.196 8.931 1.00 95.38 172 GLU A CA 1
ATOM 1279 C C . GLU A 1 172 ? -10.195 11.997 8.085 1.00 95.38 172 GLU A C 1
ATOM 1281 O O . GLU A 1 172 ? -11.394 11.699 8.065 1.00 95.38 172 GLU A O 1
ATOM 1286 N N . ARG A 1 173 ? -9.270 11.291 7.415 1.00 96.94 173 ARG A N 1
ATOM 1287 C CA . ARG A 1 173 ? -9.577 10.253 6.409 1.00 96.94 173 ARG A CA 1
ATOM 1288 C C . ARG A 1 173 ? -9.088 8.849 6.755 1.00 96.94 173 ARG A C 1
ATOM 1290 O O . ARG A 1 173 ? -9.397 7.915 6.015 1.00 96.94 173 ARG A O 1
ATOM 1297 N N . LEU A 1 174 ? -8.339 8.663 7.842 1.00 97.38 174 LEU A N 1
ATOM 1298 C CA . LEU A 1 174 ? -7.888 7.332 8.245 1.00 97.38 174 LEU A CA 1
ATOM 1299 C C . LEU A 1 174 ? -9.075 6.478 8.712 1.00 97.38 174 LEU A C 1
ATOM 1301 O O . LEU A 1 174 ? -9.836 6.891 9.594 1.00 97.38 174 LEU A O 1
ATOM 1305 N N . ALA A 1 175 ? -9.165 5.250 8.207 1.00 98.06 175 ALA A N 1
ATOM 1306 C CA . ALA A 1 175 ? -10.011 4.209 8.775 1.00 98.06 175 ALA A CA 1
ATOM 1307 C C . ALA A 1 175 ? -9.180 2.994 9.204 1.00 98.06 175 ALA A C 1
ATOM 1309 O O . ALA A 1 175 ? -8.394 2.451 8.429 1.00 98.06 175 ALA A O 1
ATOM 1310 N N . LEU A 1 176 ? -9.388 2.526 10.433 1.00 98.44 176 LEU A N 1
ATOM 1311 C CA . LEU A 1 176 ? -8.946 1.194 10.833 1.00 98.44 176 LEU A CA 1
ATOM 1312 C C . LEU A 1 176 ? -10.103 0.226 10.620 1.00 98.44 176 LEU A C 1
ATOM 1314 O O . LEU A 1 176 ? -11.132 0.351 11.286 1.00 98.44 176 LEU A O 1
ATOM 1318 N N . VAL A 1 177 ? -9.909 -0.740 9.730 1.00 98.50 177 VAL A N 1
ATOM 1319 C CA . VAL A 1 177 ? -10.892 -1.776 9.394 1.00 98.50 177 VAL A CA 1
ATOM 1320 C C . VAL A 1 177 ? -10.395 -3.151 9.844 1.00 98.50 177 VAL A C 1
ATOM 1322 O O . VAL A 1 177 ? -9.254 -3.301 10.289 1.00 98.50 177 VAL A O 1
ATOM 1325 N N . SER A 1 178 ? -11.243 -4.175 9.757 1.00 98.06 178 SER A N 1
ATOM 1326 C CA . SER A 1 178 ? -10.825 -5.546 10.063 1.00 98.06 178 SER A CA 1
ATOM 1327 C C . SER A 1 178 ? -9.796 -6.066 9.048 1.00 98.06 178 SER A C 1
ATOM 1329 O O . SER A 1 178 ? -9.684 -5.567 7.926 1.00 98.06 178 SER A O 1
ATOM 1331 N N . ASN A 1 179 ? -9.033 -7.096 9.431 1.00 97.62 179 ASN A N 1
ATOM 1332 C CA . ASN A 1 179 ? -8.052 -7.718 8.533 1.00 97.62 179 ASN A CA 1
ATOM 1333 C C . ASN A 1 179 ? -8.701 -8.241 7.243 1.00 97.62 179 ASN A C 1
ATOM 1335 O O . ASN A 1 179 ? -8.099 -8.128 6.178 1.00 97.62 179 ASN A O 1
ATOM 1339 N N . ASP A 1 180 ? -9.922 -8.769 7.338 1.00 97.50 180 ASP A N 1
ATOM 1340 C CA . ASP A 1 180 ? -10.645 -9.345 6.204 1.00 97.50 180 ASP A CA 1
ATOM 1341 C C . ASP A 1 180 ? -11.115 -8.261 5.229 1.00 97.50 180 ASP A C 1
ATOM 1343 O O . ASP A 1 180 ? -10.905 -8.397 4.027 1.00 97.50 180 ASP A O 1
ATOM 1347 N N . VAL A 1 181 ? -11.653 -7.143 5.736 1.00 98.25 181 VAL A N 1
ATOM 1348 C CA . VAL A 1 181 ? -12.037 -5.986 4.905 1.00 98.25 181 VAL A CA 1
ATOM 1349 C C . VAL A 1 181 ? -10.813 -5.387 4.209 1.00 98.25 181 VAL A C 1
ATOM 1351 O O . VAL A 1 181 ? -10.846 -5.106 3.014 1.00 98.25 181 VAL A O 1
ATOM 1354 N N . PHE A 1 182 ? -9.696 -5.235 4.925 1.00 98.31 182 PHE A N 1
ATOM 1355 C CA . PHE A 1 182 ? -8.454 -4.752 4.318 1.00 98.31 182 PHE A CA 1
ATOM 1356 C C . PHE A 1 182 ? -7.915 -5.719 3.255 1.00 98.31 182 PHE A C 1
ATOM 1358 O O . PHE A 1 182 ? -7.484 -5.289 2.186 1.00 98.31 182 PHE A O 1
ATOM 1365 N N . SER A 1 183 ? -7.965 -7.026 3.529 1.00 97.81 183 SER A N 1
ATOM 1366 C CA . SER A 1 183 ? -7.552 -8.069 2.587 1.00 97.81 183 SER A CA 1
ATOM 1367 C C . SER A 1 183 ? -8.410 -8.078 1.326 1.00 97.81 183 SER A C 1
ATOM 1369 O O . SER A 1 183 ? -7.864 -8.183 0.227 1.00 97.81 183 SER A O 1
ATOM 1371 N N . TYR A 1 184 ? -9.725 -7.899 1.475 1.00 97.88 184 TYR A N 1
ATOM 1372 C CA . TYR A 1 184 ? -10.649 -7.743 0.357 1.00 97.88 184 TYR A CA 1
ATOM 1373 C C . TYR A 1 184 ? -10.201 -6.597 -0.552 1.00 97.88 184 TYR A C 1
ATOM 1375 O O . TYR A 1 184 ? -9.856 -6.846 -1.704 1.00 97.88 184 TYR A O 1
ATOM 1383 N N . PHE A 1 185 ? -10.063 -5.377 -0.023 1.00 98.31 185 PHE A N 1
ATOM 1384 C CA . PHE A 1 185 ? -9.659 -4.227 -0.839 1.00 98.31 185 PHE A CA 1
ATOM 1385 C C . PHE A 1 185 ? -8.244 -4.343 -1.411 1.00 98.31 185 PHE A C 1
ATOM 1387 O O . PHE A 1 185 ? -7.998 -3.875 -2.519 1.00 98.31 185 PHE A O 1
ATOM 1394 N N . CYS A 1 186 ? -7.316 -5.019 -0.730 1.00 97.94 186 CYS A N 1
ATOM 1395 C CA . CYS A 1 186 ? -6.011 -5.317 -1.317 1.00 97.94 186 CYS A CA 1
ATOM 1396 C C . CYS A 1 186 ? -6.124 -6.182 -2.579 1.00 97.94 186 CYS A C 1
ATOM 1398 O O . CYS A 1 186 ? -5.290 -6.054 -3.473 1.00 97.94 186 CYS A O 1
ATOM 1400 N N . GLN A 1 187 ? -7.098 -7.090 -2.646 1.00 94.31 187 GLN A N 1
ATOM 1401 C CA . GLN A 1 187 ? -7.259 -8.047 -3.744 1.00 94.31 187 GLN A CA 1
ATOM 1402 C C . GLN A 1 187 ? -8.201 -7.550 -4.843 1.00 94.31 187 GLN A C 1
ATOM 1404 O O . GLN A 1 187 ? -8.014 -7.913 -5.999 1.00 94.31 187 GLN A O 1
ATOM 1409 N N . THR A 1 188 ? -9.198 -6.736 -4.496 1.00 94.31 188 THR A N 1
ATOM 1410 C CA . THR A 1 188 ? -10.270 -6.324 -5.417 1.00 94.31 188 THR A CA 1
ATOM 1411 C C . THR A 1 188 ? -10.321 -4.820 -5.671 1.00 94.31 188 THR A C 1
ATOM 1413 O O . THR A 1 188 ? -10.930 -4.398 -6.648 1.00 94.31 188 THR A O 1
ATOM 1416 N N . GLY A 1 189 ? -9.684 -4.013 -4.818 1.00 93.88 189 GLY A N 1
ATOM 1417 C CA . GLY A 1 189 ? -9.755 -2.550 -4.840 1.00 93.88 189 GLY A CA 1
ATOM 1418 C C . GLY A 1 189 ? -8.578 -1.852 -5.523 1.00 93.88 189 GLY A C 1
ATOM 1419 O O . GLY A 1 189 ? -8.460 -0.635 -5.405 1.00 93.88 189 GLY A O 1
ATOM 1420 N N . LEU A 1 190 ? -7.685 -2.589 -6.193 1.00 96.38 190 LEU A N 1
ATOM 1421 C CA . LEU A 1 190 ? -6.598 -1.987 -6.976 1.00 96.38 190 LEU A CA 1
ATOM 1422 C C . LEU A 1 190 ? -7.088 -1.561 -8.366 1.00 96.38 190 LEU A C 1
ATOM 1424 O O . LEU A 1 190 ? -8.099 -2.052 -8.868 1.00 96.38 190 LEU A O 1
ATOM 1428 N N . GLU A 1 191 ? -6.359 -0.650 -9.009 1.00 95.94 191 GLU A N 1
ATOM 1429 C CA . GLU A 1 191 ? -6.694 -0.206 -10.361 1.00 95.94 191 GLU A CA 1
ATOM 1430 C C . GLU A 1 191 ? -6.436 -1.336 -11.360 1.00 95.94 191 GLU A C 1
ATOM 1432 O O . GLU A 1 191 ? -5.352 -1.912 -11.372 1.00 95.94 191 GLU A O 1
ATOM 1437 N N . VAL A 1 192 ? -7.401 -1.627 -12.236 1.00 96.25 192 VAL A N 1
ATOM 1438 C CA . VAL A 1 192 ? -7.235 -2.576 -13.346 1.00 96.25 192 VAL A CA 1
ATOM 1439 C C . VAL A 1 192 ? -7.488 -1.847 -14.660 1.00 96.25 192 VAL A C 1
ATOM 1441 O O . VAL A 1 192 ? -8.603 -1.416 -14.955 1.00 96.25 192 VAL A O 1
ATOM 1444 N N . ILE A 1 193 ? -6.434 -1.701 -15.458 1.00 96.06 193 ILE A N 1
ATOM 1445 C CA . ILE A 1 193 ? -6.411 -0.853 -16.647 1.00 96.06 193 ILE A CA 1
ATOM 1446 C C . ILE A 1 193 ? -6.323 -1.738 -17.890 1.00 96.06 193 ILE A C 1
ATOM 1448 O O . ILE A 1 193 ? -5.342 -2.452 -18.093 1.00 96.06 193 ILE A O 1
ATOM 1452 N N . ALA A 1 194 ? -7.329 -1.651 -18.762 1.00 96.69 194 ALA A N 1
ATOM 1453 C CA . ALA A 1 194 ? -7.262 -2.243 -20.094 1.00 96.69 194 ALA A CA 1
ATOM 1454 C C . ALA A 1 194 ? -6.369 -1.384 -20.999 1.00 96.69 194 ALA A C 1
ATOM 1456 O O . ALA A 1 194 ? -6.625 -0.192 -21.198 1.00 96.69 194 ALA A O 1
ATOM 1457 N N . ARG A 1 195 ? -5.332 -1.985 -21.578 1.00 96.31 195 ARG A N 1
ATOM 1458 C CA . ARG A 1 195 ? -4.391 -1.316 -22.478 1.00 96.31 195 ARG A CA 1
ATOM 1459 C C . ARG A 1 195 ? -4.409 -1.975 -23.846 1.00 96.31 195 ARG A C 1
ATOM 1461 O O . ARG A 1 195 ? -4.535 -3.190 -23.970 1.00 96.31 195 ARG A O 1
ATOM 1468 N N . VAL A 1 196 ? -4.279 -1.149 -24.883 1.00 97.38 196 VAL A N 1
ATOM 1469 C CA . VAL A 1 196 ? -4.208 -1.606 -26.273 1.00 97.38 196 VAL A CA 1
ATOM 1470 C C . VAL A 1 196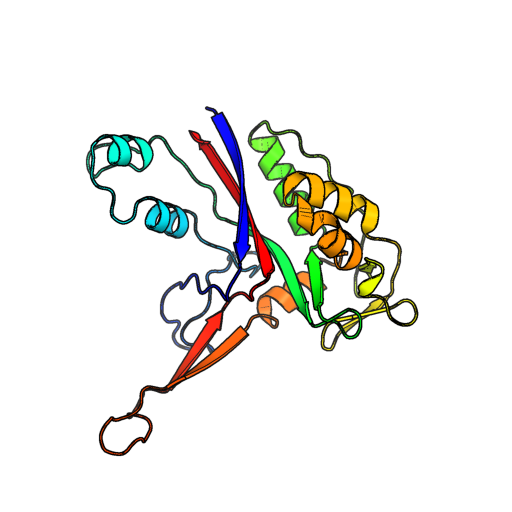 ? -3.040 -0.975 -27.011 1.00 97.38 196 VAL A C 1
ATOM 1472 O O . VAL A 1 196 ? -2.662 0.168 -26.744 1.00 97.38 196 VAL A O 1
ATOM 1475 N N . ARG A 1 197 ? -2.510 -1.690 -28.006 1.00 97.50 197 ARG A N 1
ATOM 1476 C CA . ARG A 1 197 ? -1.629 -1.104 -29.024 1.00 97.50 197 ARG A CA 1
ATOM 1477 C C . ARG A 1 197 ? -2.412 -0.916 -30.317 1.00 97.50 197 ARG A C 1
ATOM 1479 O O . ARG A 1 197 ? -2.978 -1.873 -30.841 1.00 97.50 197 ARG A O 1
ATOM 1486 N N . LEU A 1 198 ? -2.424 0.306 -30.840 1.00 96.94 198 LEU A N 1
ATOM 1487 C CA . LEU A 1 198 ? -3.078 0.620 -32.109 1.00 96.94 198 LEU A CA 1
ATOM 1488 C C . LEU A 1 198 ? -2.117 0.438 -33.286 1.00 96.94 198 LEU A C 1
ATOM 1490 O O . LEU A 1 198 ? -0.955 0.836 -33.215 1.00 96.94 198 LEU A O 1
ATOM 1494 N N . GLU A 1 199 ? -2.632 -0.098 -34.387 1.00 96.38 199 GLU A N 1
ATOM 1495 C CA . GLU A 1 199 ? -1.980 -0.042 -35.692 1.00 96.38 199 GLU A CA 1
ATOM 1496 C C . GLU A 1 199 ? -2.022 1.392 -36.230 1.00 96.38 199 GLU A C 1
ATOM 1498 O O . GLU A 1 199 ? -3.087 2.009 -36.344 1.00 96.38 199 GLU A O 1
ATOM 1503 N N . SER A 1 200 ? -0.858 1.942 -36.585 1.00 95.44 200 SER A N 1
ATOM 1504 C CA . SER A 1 200 ? -0.731 3.362 -36.941 1.00 95.44 200 SER A CA 1
ATOM 1505 C C . SER A 1 200 ? -1.579 3.768 -38.149 1.00 95.44 200 SER A C 1
ATOM 1507 O O . SER A 1 200 ? -2.131 4.870 -38.147 1.00 95.44 200 SER A O 1
ATOM 1509 N N . ALA A 1 201 ? -1.679 2.893 -39.156 1.00 95.88 201 ALA A N 1
ATOM 1510 C CA . ALA A 1 201 ? -2.350 3.176 -40.425 1.00 95.88 201 ALA A CA 1
ATOM 1511 C C . ALA A 1 201 ? -3.880 3.093 -40.328 1.00 95.88 201 ALA A C 1
ATOM 1513 O O . ALA A 1 201 ? -4.571 4.004 -40.773 1.00 95.88 201 ALA A O 1
ATOM 1514 N N . SER A 1 202 ? -4.412 2.019 -39.740 1.00 95.75 202 SER A N 1
ATOM 1515 C CA . SER A 1 202 ? -5.858 1.782 -39.645 1.00 95.75 202 SER A CA 1
ATOM 1516 C C . SER A 1 202 ? -6.498 2.426 -38.416 1.00 95.75 202 SER A C 1
ATOM 1518 O O . SER A 1 202 ? -7.719 2.545 -38.370 1.00 95.75 202 SER A O 1
ATOM 1520 N N . LYS A 1 203 ? -5.693 2.812 -37.411 1.00 95.75 203 LYS A N 1
ATOM 1521 C CA . LYS A 1 203 ? -6.159 3.246 -36.082 1.00 95.75 203 LYS A CA 1
ATOM 1522 C C . LYS A 1 203 ? -7.037 2.202 -35.378 1.00 95.75 203 LYS A C 1
ATOM 1524 O O . LYS A 1 203 ? -7.832 2.545 -34.510 1.00 95.75 203 LYS A O 1
ATOM 1529 N N . THR A 1 204 ? -6.866 0.926 -35.721 1.00 96.38 204 THR A N 1
ATOM 1530 C CA . THR A 1 204 ? -7.527 -0.212 -35.066 1.00 96.38 204 THR A CA 1
ATOM 1531 C C . THR A 1 204 ? -6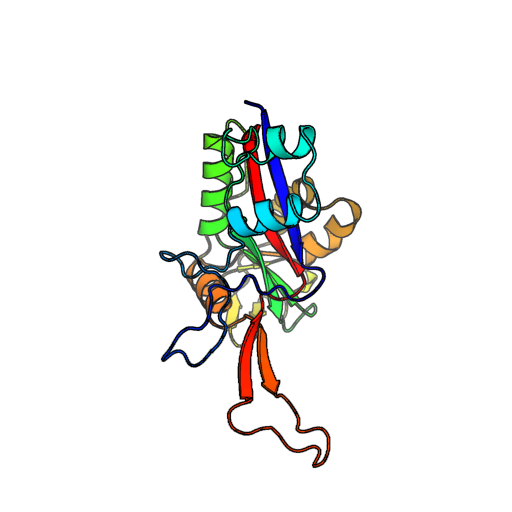.572 -0.901 -34.094 1.00 96.38 204 THR A C 1
ATOM 1533 O O . THR A 1 204 ? -5.357 -0.754 -34.212 1.00 96.38 204 THR A O 1
ATOM 1536 N N . VAL A 1 205 ? -7.096 -1.676 -33.143 1.00 96.06 205 VAL A N 1
ATOM 1537 C CA . VAL A 1 205 ? -6.263 -2.482 -32.234 1.00 96.06 205 VAL A CA 1
ATOM 1538 C C . VAL A 1 205 ? -5.483 -3.529 -33.033 1.00 96.06 205 VAL A C 1
ATOM 1540 O O . VAL A 1 205 ? -6.051 -4.217 -33.882 1.00 96.06 205 VAL A O 1
ATOM 1543 N N . ALA A 1 206 ? -4.179 -3.630 -32.774 1.00 96.38 206 ALA A N 1
ATOM 1544 C CA . ALA A 1 206 ? -3.327 -4.655 -33.359 1.00 96.38 206 ALA A CA 1
ATOM 1545 C C . ALA A 1 206 ? -3.717 -6.041 -32.822 1.00 96.38 206 ALA A C 1
ATOM 1547 O O . ALA A 1 206 ? -4.041 -6.195 -31.643 1.00 96.38 206 ALA A O 1
ATOM 1548 N N . SER A 1 207 ? -3.664 -7.064 -33.676 1.00 95.25 207 SER A N 1
ATOM 1549 C CA . SER A 1 207 ? -4.019 -8.433 -33.282 1.00 95.25 207 SER A CA 1
ATOM 1550 C C . SER A 1 207 ? -3.188 -8.897 -32.080 1.00 95.25 207 SER A C 1
ATOM 1552 O O . SER A 1 207 ? -1.962 -8.800 -32.102 1.00 95.25 207 SER A O 1
ATOM 1554 N N . GLY A 1 208 ? -3.856 -9.396 -31.035 1.00 93.69 208 GLY A N 1
ATOM 1555 C CA . GLY A 1 208 ? -3.218 -9.857 -29.794 1.00 93.69 208 GLY A CA 1
ATOM 1556 C C . GLY A 1 208 ? -2.665 -8.749 -28.889 1.00 93.69 208 GLY A C 1
ATOM 1557 O O . GLY A 1 208 ? -1.961 -9.056 -27.937 1.00 93.69 208 GLY A O 1
ATOM 1558 N N . ALA A 1 209 ? -2.952 -7.473 -29.168 1.00 95.12 209 ALA A N 1
ATOM 1559 C CA . ALA A 1 209 ? -2.429 -6.343 -28.402 1.00 95.12 209 ALA A CA 1
ATOM 1560 C C . ALA A 1 209 ? -3.505 -5.662 -27.545 1.00 95.12 209 ALA A C 1
ATOM 1562 O O . ALA A 1 209 ? -3.655 -4.441 -27.597 1.00 95.12 209 ALA A O 1
ATOM 1563 N N . LEU A 1 210 ? -4.244 -6.471 -26.785 1.00 95.19 210 LEU A N 1
ATOM 1564 C CA . LEU A 1 210 ? -5.116 -6.072 -25.682 1.00 95.19 210 LEU A CA 1
ATOM 1565 C C . LEU A 1 210 ? -4.646 -6.837 -24.444 1.00 95.19 210 LEU A C 1
ATOM 1567 O O . LEU A 1 210 ? -4.507 -8.055 -24.520 1.00 95.19 210 LEU A O 1
ATOM 1571 N N . TRP A 1 211 ? -4.405 -6.132 -23.345 1.00 95.31 211 TRP A N 1
ATOM 1572 C CA . TRP A 1 211 ? -4.030 -6.733 -22.066 1.00 95.31 211 TRP A CA 1
ATOM 1573 C C . TRP A 1 211 ? -4.554 -5.897 -20.897 1.00 95.31 211 TRP A C 1
ATOM 1575 O O . TRP A 1 211 ? -4.892 -4.722 -21.065 1.00 95.31 211 TRP A O 1
ATOM 1585 N N . TYR A 1 212 ? -4.602 -6.503 -19.717 1.00 96.25 212 TYR A N 1
ATOM 1586 C CA . TYR A 1 212 ? -4.971 -5.872 -18.457 1.00 96.25 212 TYR A CA 1
ATOM 1587 C C . TYR A 1 212 ? -3.752 -5.740 -17.543 1.00 96.25 212 TYR A C 1
ATOM 1589 O O . TYR A 1 212 ? -3.006 -6.694 -17.318 1.00 96.25 212 TYR A O 1
ATOM 1597 N N . GLU A 1 213 ? -3.559 -4.539 -17.012 1.00 96.44 213 GLU A N 1
ATOM 1598 C CA . GLU A 1 213 ? -2.475 -4.193 -16.096 1.00 96.44 213 GLU A CA 1
ATOM 1599 C C . GLU A 1 213 ? -3.065 -3.707 -14.776 1.00 96.44 213 GLU A C 1
ATOM 1601 O O . GLU A 1 213 ? -3.953 -2.855 -14.765 1.00 96.44 213 GLU A O 1
ATOM 1606 N N . GLU A 1 214 ? -2.590 -4.271 -13.671 1.00 97.19 214 GLU A N 1
ATOM 1607 C CA . GLU A 1 214 ? -2.982 -3.853 -12.330 1.00 97.19 214 GLU A CA 1
ATOM 1608 C C . GLU A 1 214 ? -2.033 -2.772 -11.809 1.00 97.19 214 GLU A C 1
ATOM 1610 O O . GLU A 1 214 ? -0.824 -2.865 -12.010 1.00 97.19 214 GLU A O 1
ATOM 1615 N N . ALA A 1 215 ? -2.540 -1.769 -11.101 1.00 97.75 215 ALA A N 1
ATOM 1616 C CA . ALA A 1 215 ? -1.720 -0.756 -10.451 1.00 97.75 215 ALA A CA 1
ATOM 1617 C C . ALA A 1 215 ? -2.198 -0.493 -9.022 1.00 97.75 215 ALA A C 1
ATOM 1619 O O . ALA A 1 215 ? -3.392 -0.473 -8.724 1.00 97.75 215 ALA A O 1
ATOM 1620 N N . ILE A 1 216 ? -1.242 -0.274 -8.123 1.00 98.12 216 ILE A N 1
ATOM 1621 C CA . ILE A 1 216 ? -1.530 0.182 -6.768 1.00 98.12 216 ILE A CA 1
ATOM 1622 C C . ILE A 1 216 ? -1.912 1.666 -6.867 1.00 98.12 216 ILE A C 1
ATOM 1624 O O . ILE A 1 216 ? -1.126 2.418 -7.451 1.00 98.12 216 ILE A O 1
ATOM 1628 N N . PRO A 1 217 ? -3.070 2.098 -6.335 1.00 97.62 217 PRO A N 1
ATOM 1629 C CA . PRO A 1 217 ? -3.549 3.461 -6.533 1.00 97.62 217 PRO A CA 1
ATOM 1630 C C . PRO A 1 217 ? -2.604 4.529 -5.968 1.00 97.62 217 PRO A C 1
ATOM 1632 O O . PRO A 1 217 ? -1.859 4.292 -5.009 1.00 97.62 217 PRO A O 1
ATOM 1635 N N . ALA A 1 218 ? -2.681 5.736 -6.535 1.00 96.62 218 ALA A N 1
ATOM 1636 C CA . ALA A 1 218 ? -2.100 6.929 -5.915 1.00 96.62 218 ALA A CA 1
ATOM 1637 C C . ALA A 1 218 ? -2.668 7.132 -4.497 1.00 96.62 218 ALA A C 1
ATOM 1639 O O . ALA A 1 218 ? -3.798 6.739 -4.240 1.00 96.62 218 ALA A O 1
ATOM 1640 N N . GLU A 1 219 ? -1.900 7.763 -3.609 1.00 95.06 219 GLU A N 1
ATOM 1641 C CA . GLU A 1 219 ? -2.098 7.912 -2.155 1.00 95.06 219 GLU A CA 1
ATOM 1642 C C . GLU A 1 219 ? -1.780 6.673 -1.301 1.00 95.06 219 GLU A C 1
ATOM 1644 O O . GLU A 1 219 ? -1.748 6.764 -0.072 1.00 95.06 219 GLU A O 1
ATOM 1649 N N . ALA A 1 220 ? -1.478 5.518 -1.905 1.00 97.56 220 ALA A N 1
ATOM 1650 C CA . ALA A 1 220 ? -1.004 4.358 -1.150 1.00 97.56 220 ALA A CA 1
ATOM 1651 C C . ALA A 1 220 ? 0.315 4.664 -0.433 1.00 97.56 220 ALA A C 1
ATOM 1653 O O . ALA A 1 220 ? 1.246 5.213 -1.028 1.00 97.56 220 ALA A O 1
ATOM 1654 N N . VAL A 1 221 ? 0.410 4.267 0.837 1.00 97.06 221 VAL A N 1
ATOM 1655 C CA . VAL A 1 221 ? 1.620 4.440 1.647 1.00 97.06 221 VAL A CA 1
ATOM 1656 C C . VAL A 1 221 ? 2.222 3.089 1.978 1.00 97.06 221 VAL A C 1
ATOM 1658 O O . VAL A 1 221 ? 1.524 2.191 2.446 1.00 97.06 221 VAL A O 1
ATOM 1661 N N . PHE A 1 222 ? 3.534 2.965 1.808 1.00 97.69 222 PHE A N 1
ATOM 1662 C CA . PHE A 1 222 ? 4.313 1.791 2.185 1.00 97.69 222 PHE A CA 1
ATOM 1663 C C . PHE A 1 222 ? 5.314 2.122 3.288 1.00 97.69 222 PHE A C 1
ATOM 1665 O O . PHE A 1 222 ? 5.874 3.218 3.320 1.00 97.69 222 PHE A O 1
ATOM 1672 N N . SER A 1 223 ? 5.596 1.140 4.142 1.00 96.06 223 SER A N 1
ATOM 1673 C CA . SER A 1 223 ? 6.672 1.179 5.135 1.00 96.06 223 SER A CA 1
ATOM 1674 C C . SER A 1 223 ? 7.808 0.235 4.748 1.00 96.06 223 SER A C 1
ATOM 1676 O O . SER A 1 223 ? 7.558 -0.910 4.363 1.00 96.06 223 SER A O 1
ATOM 1678 N N . CYS A 1 224 ? 9.049 0.694 4.894 1.00 95.62 224 CYS A N 1
ATOM 1679 C CA . CYS A 1 224 ? 10.258 -0.073 4.616 1.00 95.62 224 CYS A CA 1
ATOM 1680 C C . CYS A 1 224 ? 11.371 0.293 5.608 1.00 95.62 224 CYS A C 1
ATOM 1682 O O . CYS A 1 224 ? 11.391 1.395 6.155 1.00 95.62 224 CYS A O 1
ATOM 1684 N N . PHE A 1 225 ? 12.339 -0.603 5.805 1.00 96.06 225 PHE A N 1
ATOM 1685 C CA . PHE A 1 225 ? 13.534 -0.334 6.599 1.00 96.06 225 PHE A CA 1
ATOM 1686 C C . PHE A 1 225 ? 14.795 -0.414 5.740 1.00 96.06 225 PHE A C 1
ATOM 1688 O O . PHE A 1 225 ? 14.937 -1.293 4.890 1.00 96.06 225 PHE A O 1
ATOM 1695 N N . ALA A 1 226 ? 15.714 0.517 5.981 1.00 95.81 226 ALA A N 1
ATOM 1696 C CA . ALA A 1 226 ? 17.060 0.541 5.433 1.00 95.81 226 ALA A CA 1
ATOM 1697 C C . ALA A 1 226 ? 18.064 0.241 6.545 1.00 95.81 226 ALA A C 1
ATOM 1699 O O . ALA A 1 226 ? 18.017 0.861 7.610 1.00 95.81 226 ALA A O 1
ATOM 1700 N N . LEU A 1 227 ? 18.962 -0.703 6.286 1.00 95.44 227 LEU A N 1
ATOM 1701 C CA . LEU A 1 227 ? 19.958 -1.187 7.225 1.00 95.44 227 LEU A CA 1
ATOM 1702 C C . LEU A 1 227 ? 21.342 -1.020 6.592 1.00 95.44 227 LEU A C 1
ATOM 1704 O O . LEU A 1 227 ? 21.565 -1.520 5.486 1.00 95.44 227 LEU A O 1
ATOM 1708 N N . ALA A 1 228 ? 22.236 -0.312 7.285 1.00 90.56 228 A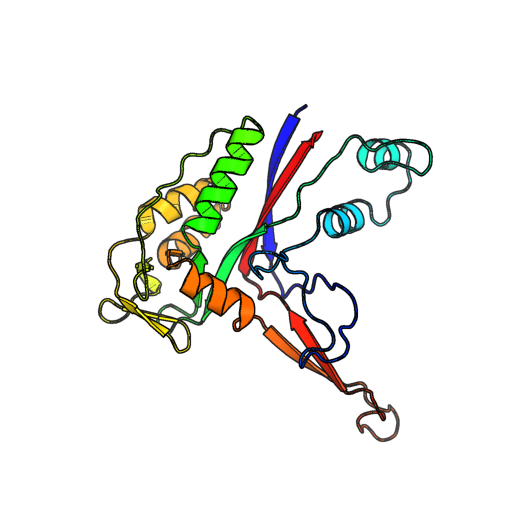LA A N 1
ATOM 1709 C CA . ALA A 1 228 ? 23.607 -0.026 6.854 1.00 90.56 228 ALA A CA 1
ATOM 1710 C C . ALA A 1 228 ? 24.617 -0.158 8.006 1.00 90.56 228 ALA A C 1
ATOM 1712 O O . ALA A 1 228 ? 24.210 -0.082 9.192 1.00 90.56 228 ALA A O 1
#

InterPro domains:
  IPR005537 CRISPR type III-associated protein [PF03787] (8-219)
  IPR013410 CRISPR-associated RAMP Cmr4 [PTHR36700] (2-224)
  IPR013410 CRISPR-associated RAMP Cmr4 [TIGR02580] (5-223)

Sequence (228 aa):
MQTKAFFLQALTPVHPGTGQVSGSVIDLPVAREAATGFPLIPASSLKGVLRDGRADEAANKVFGSLEQMGELTLTDARLLLLPVRSYAGTFALITCPLVLQRWQRDAEALGLSLELPQPGITGEEALAGSAIQYHNQVILEDIDLKVKGSSEALAKAISGLLFGKEEPDLIERLALVSNDVFSYFCQTGLEVIARVRLESASKTVASGALWYEEAIPAEAVFSCFALA

Foldseek 3Di:
DDKDKDKDFFQFWAALWPAADPPDQARTEHDADPPQRFGWRAQVNVLCVVLPPPDDPVSCQQSNDPVGHHQKDKHIWGWAWAWFQWPFLGTATEHELVSLVVVCVVCVVVVHHADADRDDADDQAKAAAQRQDDPQWICGPPGTHHYPYHCQRRLVSVCVVHHDPCSVVSRRRYMYHYSVVVSCCSNPVWDKDWDFDADPPPRHGDPPGIGIHTTRGGRTMTMMMMGD

Organism: Meiothermus ruber (NCBI:txid277)

Secondary structure (DSSP, 8-state):
--EEEEEEE-SS-B--B----TT-SSSBPBPB-TTT--BEE-HHHHHHHHHTT--SHHHHHHH--SSS--S-EE--EEEEEEEEEBSSSSEEEEE-HHHHHHHHHHHHHTT-----------SSEEEE-STT-BTTEEEETTEEEEEEEE-HHHHHHHHHHH-STTHHHHHHHEEEE-HHHHHHHHHHSSEEEEEEEEPTTT-SEEEEEEEEEEEBPTT-EEEEEEE-

Radius of gyration: 19.81 Å; chains: 1; bounding box: 58×38×60 Å